Protein AF-A0A2M7TK02-F1 (afdb_monomer_lite)

pLDDT: mean 70.88, std 15.68, range [38.25, 93.56]

Radius of gyration: 52.57 Å; chains: 1; bounding box: 98×69×156 Å

Foldseek 3Di:
DVVVVVVVVVVVCVVDPDDFDQDDDPDDDDRDRDDDPDDDDPDDDDDDDDDDDDDDDDDDPPPPPPPPDCPVPDDQDDDVPDDDDDFDDPDQAWGDWDDDPNQWTWTQGPVGDTDTDDDDDDPDDDDDPDDDPDDDDDPDDDDDPVDDDDPDDDDDDPDDDDDDPDDDDDDPDDPPPPPVDADADPDPQFGCDPVSDTRHVDDDDPDDDDDDDDDDAPPDPVRDDDDDQDDPDPVDDRDDDDPDDDDDDDDDDDDDPPDDDDDDDPDDDDDDDPDDDDDQADDPVQPGKDFDADPVNPHGQWIAINVGDIDHNDDDDDPDDDDDPPPDPVDDDDDDDDDDDDDDDDPDDDDDPDDDPDDD

Sequence (360 aa):
MRLIFFALVAILIMIGGGAYYMSLQDGNGEIAITPTPTANDPTVPDASTSTVEPTPTDVPVSVGATHVSPESLASILSNPTYATLRLENYGFADFLVAQSNGTELFYLQGNGNIYSKGDASFNAISIRGMGVLGEMLVRGGATFNDGLAITQGTLSLDGDLSFSGPHTISGSGSLTINPTGNINFQSPSYYINESGKMVVAEIVAPKLSYSGDITIDANSPERTTTVTVQNSDPLQSANLSIEGDVIVNGGTVTFASSETIDAKTADTLKFTSDGNLAMVLGDAAGNKKVYIYDSTGTNDVFSVDSFGNVFADGNLNIAGSFTAATTIIASLSVTGDSTFGGNITVAGTATVSTLAAGTT

Secondary structure (DSSP, 8-state):
-HHHHHHHHHHHHHHS-S--------SS-----PPPPP--------------PPPP----------------TT-----TT---------SSS--EEEEETTTEEEEE-TTS-EEEES----S----SS---SS----SS----TT----SSS----SS----SSS-----SS------SS----SBTTEEE-TTS-EEES----S----SS-------STT---------SSTTS------SS-----SS-----TT------TT-------SS--------TT---EEEEE-TTSSSEEEEEETT--EEESS----SS----SSS--S-----S-----S----SS----S-------

Organism: NCBI:txid1975072

Structure (mmCIF, N/CA/C/O backbone):
data_AF-A0A2M7TK02-F1
#
_entry.id   AF-A0A2M7TK02-F1
#
loop_
_atom_site.group_PDB
_atom_site.id
_atom_site.type_symbol
_atom_site.label_atom_id
_atom_site.label_alt_id
_atom_site.label_comp_id
_atom_site.label_asym_id
_atom_site.label_entity_id
_atom_site.label_seq_id
_atom_site.pdbx_PDB_ins_code
_atom_site.Cartn_x
_atom_site.Cartn_y
_atom_site.Cartn_z
_atom_site.occupancy
_atom_site.B_iso_or_equiv
_atom_site.auth_seq_id
_atom_site.auth_comp_id
_atom_site.auth_asym_id
_atom_site.auth_atom_id
_atom_site.pdbx_PDB_model_num
ATOM 1 N N . MET A 1 1 ? -3.072 -44.649 -7.685 1.00 50.44 1 MET A N 1
ATOM 2 C CA . MET A 1 1 ? -2.221 -45.218 -8.760 1.00 50.44 1 MET A CA 1
ATOM 3 C C . MET A 1 1 ? -1.839 -44.216 -9.848 1.00 50.44 1 MET A C 1
ATOM 5 O O . MET A 1 1 ? -0.677 -44.212 -10.220 1.00 50.44 1 MET A O 1
ATOM 9 N N . ARG A 1 2 ? -2.729 -43.324 -10.317 1.00 41.91 2 ARG A N 1
ATOM 10 C CA . ARG A 1 2 ? -2.384 -42.318 -11.348 1.00 41.91 2 ARG A CA 1
ATOM 11 C C . ARG A 1 2 ? -1.274 -41.333 -10.939 1.00 41.91 2 ARG A C 1
ATOM 13 O O . ARG A 1 2 ? -0.430 -41.020 -11.762 1.00 41.91 2 ARG A O 1
ATOM 20 N N . LEU A 1 3 ? -1.210 -40.926 -9.667 1.00 45.03 3 LEU A N 1
ATOM 21 C CA . LEU A 1 3 ? -0.207 -39.959 -9.189 1.00 45.03 3 LEU A CA 1
ATOM 22 C C . LEU A 1 3 ? 1.236 -40.515 -9.160 1.00 45.03 3 LEU A C 1
ATOM 24 O O . LEU A 1 3 ? 2.184 -39.781 -9.406 1.00 45.03 3 LEU A O 1
ATOM 28 N N . ILE A 1 4 ? 1.400 -41.822 -8.917 1.00 60.16 4 ILE A N 1
ATOM 29 C CA . ILE A 1 4 ? 2.722 -42.480 -8.870 1.00 60.16 4 ILE A CA 1
ATOM 30 C C . ILE A 1 4 ? 3.301 -42.649 -10.284 1.00 60.16 4 ILE A C 1
ATOM 32 O O . ILE A 1 4 ? 4.511 -42.564 -10.469 1.00 60.16 4 ILE A O 1
ATOM 36 N N . PHE A 1 5 ? 2.444 -42.819 -11.296 1.00 66.31 5 PHE A N 1
ATOM 37 C CA . PHE A 1 5 ? 2.876 -42.954 -12.688 1.00 66.31 5 PHE A CA 1
ATOM 38 C C . PHE A 1 5 ? 3.429 -41.634 -13.252 1.00 66.31 5 PHE A C 1
ATOM 40 O O . PHE A 1 5 ? 4.479 -41.635 -13.888 1.00 66.31 5 PHE A O 1
ATOM 47 N N . PHE A 1 6 ? 2.796 -40.495 -12.943 1.00 64.94 6 PHE A N 1
ATOM 48 C CA . PHE A 1 6 ? 3.300 -39.180 -13.368 1.00 64.94 6 PHE A CA 1
ATOM 49 C C . PHE A 1 6 ? 4.632 -38.809 -12.702 1.00 64.94 6 PHE A C 1
ATOM 51 O O . PHE A 1 6 ? 5.501 -38.239 -13.359 1.00 64.94 6 PHE A O 1
ATOM 58 N N . ALA A 1 7 ? 4.831 -39.191 -11.436 1.00 65.62 7 ALA A N 1
ATOM 59 C CA . ALA A 1 7 ? 6.092 -38.952 -10.737 1.00 65.62 7 ALA A CA 1
ATOM 60 C C . ALA A 1 7 ? 7.262 -39.754 -11.344 1.00 65.62 7 ALA A C 1
ATOM 62 O O . ALA A 1 7 ? 8.359 -39.223 -11.496 1.00 65.62 7 ALA A O 1
ATOM 63 N N . LEU A 1 8 ? 7.027 -41.005 -11.754 1.00 63.91 8 LEU A N 1
ATOM 64 C CA . LEU A 1 8 ? 8.052 -41.852 -12.378 1.00 63.91 8 LEU A CA 1
ATOM 65 C C . LEU A 1 8 ? 8.445 -41.380 -13.787 1.00 63.91 8 LEU A C 1
ATOM 67 O O . LEU A 1 8 ? 9.623 -41.417 -14.135 1.00 63.91 8 LEU A O 1
ATOM 71 N N . VAL A 1 9 ? 7.487 -40.881 -14.574 1.00 64.00 9 VAL A N 1
ATOM 72 C CA . VAL A 1 9 ? 7.755 -40.331 -15.916 1.00 64.00 9 VAL A CA 1
ATOM 73 C C . VAL A 1 9 ? 8.538 -39.015 -15.832 1.00 64.00 9 VAL A C 1
ATOM 75 O O . VAL A 1 9 ? 9.467 -38.809 -16.609 1.00 64.00 9 VAL A O 1
ATOM 78 N N . ALA A 1 10 ? 8.239 -38.160 -14.849 1.00 60.62 10 ALA A N 1
ATOM 79 C CA . ALA A 1 10 ? 8.983 -36.918 -14.634 1.00 60.62 10 ALA A CA 1
ATOM 80 C C . ALA A 1 10 ? 10.448 -37.165 -14.220 1.00 60.62 10 ALA A C 1
ATOM 82 O O . ALA A 1 10 ? 11.345 -36.455 -14.671 1.00 60.62 10 ALA A O 1
ATOM 83 N N . ILE A 1 11 ? 10.706 -38.205 -13.416 1.00 61.72 11 ILE A N 1
ATOM 84 C CA . ILE A 1 11 ? 12.068 -38.583 -13.000 1.00 61.72 11 ILE A CA 1
ATOM 85 C C . ILE A 1 11 ? 12.892 -39.104 -14.188 1.00 61.72 11 ILE A C 1
ATOM 87 O O . ILE A 1 11 ? 14.083 -38.812 -14.274 1.00 61.72 11 ILE A O 1
ATOM 91 N N . LEU A 1 12 ? 12.277 -39.812 -15.142 1.00 57.38 12 LEU A N 1
ATOM 92 C CA . LEU A 1 12 ? 12.992 -40.330 -16.314 1.00 57.38 12 LEU A CA 1
ATOM 93 C C . LEU A 1 12 ? 13.419 -39.216 -17.292 1.00 57.38 12 LEU A C 1
ATOM 95 O O . LEU A 1 12 ? 14.475 -39.319 -17.911 1.00 57.38 12 LEU A O 1
ATOM 99 N N . ILE A 1 13 ? 12.635 -38.135 -17.388 1.00 57.94 13 ILE A N 1
ATOM 100 C CA . ILE A 1 13 ? 12.917 -36.980 -18.262 1.00 57.94 13 ILE A CA 1
ATOM 101 C C . ILE A 1 13 ? 14.068 -36.121 -17.711 1.00 57.94 13 ILE A C 1
ATOM 103 O O . ILE A 1 13 ? 14.813 -35.528 -18.485 1.00 57.94 13 ILE A O 1
ATOM 107 N N . MET A 1 14 ? 14.272 -36.086 -16.390 1.00 55.53 14 MET A N 1
ATOM 108 C CA . MET A 1 14 ? 15.349 -35.284 -15.794 1.00 55.53 14 MET A CA 1
ATOM 109 C C . MET A 1 14 ? 16.743 -35.925 -15.875 1.00 55.53 14 MET A C 1
ATOM 111 O O . MET A 1 14 ? 17.736 -35.213 -15.756 1.00 55.53 14 MET A O 1
ATOM 115 N N . ILE A 1 15 ? 16.853 -37.244 -16.076 1.00 60.75 15 ILE A N 1
ATOM 116 C CA . ILE A 1 15 ? 18.153 -37.947 -16.042 1.00 60.75 15 ILE A CA 1
ATOM 117 C C . ILE A 1 15 ? 18.821 -38.006 -17.432 1.00 60.75 15 ILE A C 1
ATOM 119 O O . ILE A 1 15 ? 20.041 -38.125 -17.524 1.00 60.75 15 ILE A O 1
ATOM 123 N N . GLY A 1 16 ? 18.063 -37.866 -18.523 1.00 52.97 16 GLY A N 1
ATOM 124 C CA . GLY A 1 16 ? 18.596 -37.840 -19.888 1.00 52.97 16 GLY A CA 1
ATOM 125 C C . GLY A 1 16 ? 18.409 -36.471 -20.531 1.00 52.97 16 GLY A C 1
ATOM 126 O O . GLY A 1 16 ? 17.378 -36.243 -21.149 1.00 52.97 16 GLY A O 1
ATOM 127 N N . GLY A 1 17 ? 19.385 -35.570 -20.384 1.00 46.62 17 GLY A N 1
ATOM 128 C CA . GLY A 1 17 ? 19.351 -34.181 -20.868 1.00 46.62 17 GLY A CA 1
ATOM 129 C C . GLY A 1 17 ? 19.256 -34.010 -22.393 1.00 46.62 17 GLY A C 1
ATOM 130 O O . GLY A 1 17 ? 20.192 -33.532 -23.024 1.00 46.62 17 GLY A O 1
ATOM 131 N N . GLY A 1 18 ? 18.114 -34.364 -22.978 1.00 55.84 18 GLY A N 1
ATOM 132 C CA . GLY A 1 18 ? 17.743 -34.102 -24.365 1.00 55.84 18 GLY A CA 1
ATOM 133 C C . GLY A 1 18 ? 16.296 -33.618 -24.443 1.00 55.84 18 GLY A C 1
ATOM 134 O O . GLY A 1 18 ? 15.432 -34.088 -23.705 1.00 55.84 18 GLY A O 1
ATOM 135 N N . ALA A 1 19 ? 16.025 -32.651 -25.320 1.00 51.22 19 ALA A N 1
ATOM 136 C CA . ALA A 1 19 ? 14.676 -32.152 -25.558 1.00 51.22 19 ALA A CA 1
ATOM 137 C C . ALA A 1 19 ? 13.859 -33.207 -26.324 1.00 51.22 19 ALA A C 1
ATOM 139 O O . ALA A 1 19 ? 14.077 -33.420 -27.516 1.00 51.22 19 ALA A O 1
ATOM 140 N N . TYR A 1 20 ? 12.918 -33.861 -25.643 1.00 55.28 20 TYR A N 1
ATOM 141 C CA . TYR A 1 20 ? 11.946 -34.758 -26.269 1.00 55.28 20 TYR A CA 1
ATOM 142 C C . TYR A 1 20 ? 10.575 -34.084 -26.298 1.00 55.28 20 TYR A C 1
ATOM 144 O O . TYR A 1 20 ? 10.076 -33.631 -25.267 1.00 55.28 20 TYR A O 1
ATOM 152 N N . TYR A 1 21 ? 9.943 -34.049 -27.470 1.00 49.88 21 TYR A N 1
ATOM 153 C CA . TYR A 1 21 ? 8.538 -33.674 -27.591 1.00 49.88 21 TYR A CA 1
ATOM 154 C C . TYR A 1 21 ? 7.678 -34.923 -27.423 1.00 49.88 21 TYR A C 1
ATOM 156 O O . TYR A 1 21 ? 7.784 -35.873 -28.195 1.00 49.88 21 TYR A O 1
ATOM 164 N N . MET A 1 22 ? 6.821 -34.923 -26.405 1.00 44.72 22 MET A N 1
ATOM 165 C CA . MET A 1 22 ? 5.835 -35.977 -26.201 1.00 44.72 22 MET A CA 1
ATOM 166 C C . MET A 1 22 ? 4.536 -35.560 -26.893 1.00 44.72 22 MET A C 1
ATOM 168 O O . MET A 1 22 ? 3.833 -34.672 -26.416 1.00 44.72 22 MET A O 1
ATOM 172 N N . SER A 1 23 ? 4.235 -36.174 -28.037 1.00 50.41 23 SER A N 1
ATOM 173 C CA . SER A 1 23 ? 2.935 -36.030 -28.694 1.00 50.41 23 SER A CA 1
ATOM 174 C C . SER A 1 23 ? 2.019 -37.150 -28.210 1.00 50.41 23 SER A C 1
ATOM 176 O O . SER A 1 23 ? 2.298 -38.326 -28.435 1.00 50.41 23 SER A O 1
ATOM 178 N N . LEU A 1 24 ? 0.948 -36.792 -27.503 1.00 43.47 24 LEU A N 1
ATOM 179 C CA . LEU A 1 24 ? -0.101 -37.729 -27.112 1.00 43.47 24 LEU A CA 1
ATOM 180 C C . LEU A 1 24 ? -1.222 -37.635 -28.146 1.00 43.47 24 LEU A C 1
ATOM 182 O O . LEU A 1 24 ? -2.009 -36.691 -28.123 1.00 43.47 24 LEU A O 1
ATOM 186 N N . GLN A 1 25 ? -1.278 -38.606 -29.055 1.00 50.53 25 GLN A N 1
ATOM 187 C CA . GLN A 1 25 ? -2.403 -38.759 -29.969 1.00 50.53 25 GLN A CA 1
ATOM 188 C C . GLN A 1 25 ? -3.426 -39.721 -29.353 1.00 50.53 25 GLN A C 1
ATOM 190 O O . GLN A 1 25 ? -3.125 -40.871 -29.033 1.00 50.53 25 GLN A O 1
ATOM 195 N N . ASP A 1 26 ? -4.632 -39.208 -29.142 1.00 51.59 26 ASP A N 1
ATOM 196 C CA . ASP A 1 26 ? -5.820 -39.958 -28.752 1.00 51.59 26 ASP A CA 1
ATOM 197 C C . ASP A 1 26 ? -6.352 -40.700 -29.988 1.00 51.59 26 ASP A C 1
ATOM 199 O O . ASP A 1 26 ? -6.675 -40.083 -31.004 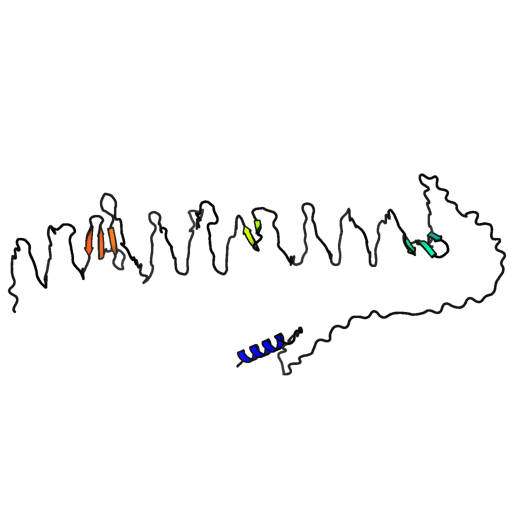1.00 51.59 26 ASP A O 1
ATOM 203 N N . GLY A 1 27 ? -6.391 -42.032 -29.893 1.00 49.38 27 GLY A N 1
ATOM 204 C CA . GLY A 1 27 ? -7.017 -42.905 -30.883 1.00 49.38 27 GLY A CA 1
ATOM 205 C C . GLY A 1 27 ? -6.137 -44.085 -31.287 1.00 49.38 27 GLY A C 1
ATOM 206 O O . GLY A 1 27 ? -5.576 -44.093 -32.373 1.00 49.38 27 GLY A O 1
ATOM 207 N N . ASN A 1 28 ? -6.092 -45.112 -30.432 1.00 52.81 28 ASN A N 1
ATOM 208 C CA . ASN A 1 28 ? -5.541 -46.453 -30.689 1.00 52.81 28 ASN A CA 1
ATOM 209 C C . ASN A 1 28 ? -4.002 -46.595 -30.754 1.00 52.81 28 ASN A C 1
ATOM 211 O O . ASN A 1 28 ? -3.427 -46.867 -31.797 1.00 52.81 28 ASN A O 1
ATOM 215 N N . GLY A 1 29 ? -3.376 -46.564 -29.572 1.00 56.41 29 GLY A N 1
ATOM 216 C CA . GLY A 1 29 ? -2.421 -47.596 -29.142 1.00 56.41 29 GLY A CA 1
ATOM 217 C C . GLY A 1 29 ? -1.102 -47.771 -29.902 1.00 56.41 29 GLY A C 1
ATOM 218 O O . GLY A 1 29 ? -0.901 -48.825 -30.484 1.00 56.41 29 GLY A O 1
ATOM 219 N N . GLU A 1 30 ? -0.168 -46.829 -29.753 1.00 46.66 30 GLU A N 1
ATOM 220 C CA . GLU A 1 30 ? 1.271 -47.093 -29.543 1.00 46.66 30 GLU A CA 1
ATOM 221 C C . GLU A 1 30 ? 1.979 -45.780 -29.156 1.00 46.66 30 GLU A C 1
ATOM 223 O O . GLU A 1 30 ? 1.793 -44.753 -29.805 1.00 46.66 30 GLU A O 1
ATOM 228 N N . ILE A 1 31 ? 2.776 -45.784 -28.078 1.00 49.88 31 ILE A N 1
ATOM 229 C CA . ILE A 1 31 ? 3.613 -44.631 -27.704 1.00 49.88 31 ILE A CA 1
ATOM 230 C C . ILE A 1 31 ? 4.950 -44.796 -28.428 1.00 49.88 31 ILE A C 1
ATOM 232 O O . ILE A 1 31 ? 5.841 -45.493 -27.943 1.00 49.88 31 ILE A O 1
ATOM 236 N N . ALA A 1 32 ? 5.092 -44.174 -29.597 1.00 54.69 32 ALA A N 1
ATOM 237 C CA . ALA A 1 32 ? 6.360 -44.132 -30.314 1.00 54.69 32 ALA A CA 1
ATOM 238 C C . ALA A 1 32 ? 7.217 -42.964 -29.796 1.00 54.69 32 ALA A C 1
ATOM 240 O O . ALA A 1 32 ? 6.898 -41.796 -30.008 1.00 54.69 32 ALA A O 1
ATOM 241 N N . ILE A 1 33 ? 8.320 -43.282 -29.114 1.00 50.53 33 ILE A N 1
ATOM 242 C CA . ILE A 1 33 ? 9.373 -42.313 -28.785 1.00 50.53 33 ILE A CA 1
ATOM 243 C C . ILE A 1 33 ? 10.372 -42.342 -29.942 1.00 50.53 33 ILE A C 1
ATOM 245 O O . ILE A 1 33 ? 11.260 -43.191 -29.984 1.00 50.53 33 ILE A O 1
ATOM 249 N N . THR A 1 34 ? 10.214 -41.445 -30.911 1.00 52.12 34 THR A N 1
ATOM 250 C CA . THR A 1 34 ? 11.197 -41.272 -31.990 1.00 52.12 34 THR A CA 1
ATOM 251 C C . THR A 1 34 ? 12.279 -40.281 -31.559 1.00 52.12 34 THR A C 1
ATOM 253 O O . THR A 1 34 ? 11.949 -39.123 -31.295 1.00 52.12 34 THR A O 1
ATOM 256 N N . PRO A 1 35 ? 13.562 -40.684 -31.487 1.00 49.31 35 PRO A N 1
ATOM 257 C CA . PRO A 1 35 ? 14.655 -39.741 -31.294 1.00 49.31 35 PRO A CA 1
ATOM 258 C C . PRO A 1 35 ? 14.753 -38.817 -32.511 1.00 49.31 35 PRO A C 1
ATOM 260 O O . PRO A 1 35 ? 14.764 -39.271 -33.655 1.00 49.31 35 PRO A O 1
ATOM 263 N N . THR A 1 36 ? 14.811 -37.511 -32.262 1.00 49.34 36 THR A N 1
ATOM 264 C CA . THR A 1 36 ? 14.984 -36.501 -33.306 1.00 49.34 36 THR A CA 1
ATOM 265 C C . THR A 1 36 ? 16.364 -36.684 -33.948 1.00 49.34 36 THR A C 1
ATOM 267 O O . THR A 1 36 ? 17.361 -36.638 -33.221 1.00 49.34 36 THR A O 1
ATOM 270 N N . PRO A 1 37 ? 16.474 -36.885 -35.275 1.00 46.38 37 PRO A N 1
ATOM 271 C CA . PRO A 1 37 ? 17.772 -36.871 -35.930 1.00 46.38 37 PRO A CA 1
ATOM 272 C C . PRO A 1 37 ? 18.385 -35.481 -35.758 1.00 46.38 37 PRO A C 1
ATOM 274 O O . PRO A 1 37 ? 17.765 -34.463 -36.070 1.00 46.38 37 PRO A O 1
ATOM 277 N N . THR A 1 38 ? 19.595 -35.455 -35.211 1.00 44.69 38 THR A N 1
ATOM 278 C CA . THR A 1 38 ? 20.437 -34.267 -35.099 1.00 44.69 38 THR A CA 1
ATOM 279 C C . THR A 1 38 ? 20.553 -33.649 -36.489 1.00 44.69 38 THR A C 1
ATOM 281 O O . THR A 1 38 ? 20.945 -34.335 -37.433 1.00 44.69 38 THR A O 1
ATOM 284 N N . ALA A 1 39 ? 20.136 -32.390 -36.636 1.00 41.00 39 ALA A N 1
ATOM 285 C CA . ALA A 1 39 ? 20.216 -31.686 -37.906 1.00 41.00 39 ALA A CA 1
ATOM 286 C C . ALA A 1 39 ? 21.684 -31.644 -38.346 1.00 41.00 39 ALA A C 1
ATOM 288 O O . ALA A 1 39 ? 22.515 -30.998 -37.708 1.00 41.00 39 ALA A O 1
ATOM 289 N N . ASN A 1 40 ? 21.984 -32.402 -39.400 1.00 40.72 40 ASN A N 1
ATOM 290 C CA . ASN A 1 40 ? 23.274 -32.392 -40.059 1.00 40.72 40 ASN A CA 1
ATOM 291 C C . ASN A 1 40 ? 23.516 -31.004 -40.655 1.00 40.72 40 ASN A C 1
ATOM 293 O O . ASN A 1 40 ? 22.713 -30.492 -41.436 1.00 40.72 40 ASN A O 1
ATOM 297 N N . ASP A 1 41 ? 24.651 -30.453 -40.256 1.00 44.31 41 ASP A N 1
ATOM 298 C CA . ASP A 1 41 ? 25.383 -29.357 -40.870 1.00 44.31 41 ASP A CA 1
ATOM 299 C C . ASP A 1 41 ? 25.393 -29.481 -42.411 1.00 44.31 41 ASP A C 1
ATOM 301 O O . ASP A 1 41 ? 25.841 -30.513 -42.935 1.00 44.31 41 ASP A O 1
ATOM 305 N N . PRO A 1 42 ? 24.880 -28.494 -43.172 1.00 45.03 42 PRO A N 1
ATOM 306 C CA . PRO A 1 42 ? 25.005 -28.510 -44.615 1.00 45.03 42 PRO A CA 1
ATOM 307 C C . PRO A 1 42 ? 26.442 -28.134 -44.983 1.00 45.03 42 PRO A C 1
ATOM 309 O O . PRO A 1 42 ? 26.791 -26.972 -45.183 1.00 45.03 42 PRO A O 1
ATOM 312 N N . THR A 1 43 ? 27.265 -29.170 -45.118 1.00 41.75 43 THR A N 1
ATOM 313 C CA . THR A 1 43 ? 28.506 -29.127 -45.888 1.00 41.75 43 THR A CA 1
ATOM 314 C C . THR A 1 43 ? 28.212 -28.560 -47.277 1.00 41.75 43 THR A C 1
ATOM 316 O O . THR A 1 43 ? 27.473 -29.139 -48.074 1.00 41.75 43 THR A O 1
ATOM 319 N N . VAL A 1 44 ? 28.778 -27.386 -47.549 1.00 41.72 44 VAL A N 1
ATOM 320 C CA . VAL A 1 44 ? 28.774 -26.754 -48.868 1.00 41.72 44 VAL A CA 1
ATOM 321 C C . VAL A 1 44 ? 29.544 -27.667 -49.832 1.00 41.72 44 VAL A C 1
ATOM 323 O O . VAL A 1 44 ? 30.699 -27.992 -49.548 1.00 41.72 44 VAL A O 1
ATOM 326 N N . PRO A 1 45 ? 28.948 -28.108 -50.954 1.00 44.31 45 PRO A N 1
ATOM 327 C CA . PRO A 1 45 ? 29.652 -28.928 -51.922 1.00 44.31 45 PRO A CA 1
ATOM 328 C C . PRO A 1 45 ? 30.648 -28.076 -52.712 1.00 44.31 45 PRO A C 1
ATOM 330 O O . PRO A 1 45 ? 30.293 -27.089 -53.357 1.00 44.31 45 PRO A O 1
ATOM 333 N N . ASP A 1 46 ? 31.901 -28.510 -52.650 1.00 50.28 46 ASP A N 1
ATOM 334 C CA . ASP A 1 46 ? 33.024 -28.065 -53.462 1.00 50.28 46 ASP A CA 1
ATOM 335 C C . ASP A 1 46 ? 32.736 -28.358 -54.946 1.00 50.28 46 ASP A C 1
ATOM 337 O O . ASP A 1 46 ? 32.725 -29.511 -55.386 1.00 50.28 46 ASP A O 1
ATOM 341 N N . ALA A 1 47 ? 32.439 -27.314 -55.722 1.00 41.50 47 ALA A N 1
ATOM 342 C CA . ALA A 1 47 ? 32.218 -27.405 -57.160 1.00 41.50 47 ALA A CA 1
ATOM 343 C C . ALA A 1 47 ? 33.500 -27.021 -57.910 1.00 41.50 47 ALA A C 1
ATOM 345 O O . ALA A 1 47 ? 33.593 -25.968 -58.541 1.00 41.50 47 ALA A O 1
ATOM 346 N N . SER A 1 48 ? 34.488 -27.916 -57.876 1.00 45.56 48 SER A N 1
ATOM 347 C CA . SER A 1 48 ? 35.569 -27.926 -58.859 1.00 45.56 48 SER A CA 1
ATOM 348 C C . SER A 1 48 ? 35.045 -28.514 -60.175 1.00 45.56 48 SER A C 1
ATOM 350 O O . SER A 1 48 ? 34.928 -29.723 -60.355 1.00 45.56 48 SER A O 1
ATOM 352 N N . THR A 1 49 ? 34.706 -27.646 -61.131 1.00 39.41 49 THR A N 1
ATOM 353 C CA . THR A 1 49 ? 34.572 -28.047 -62.539 1.00 39.41 49 THR A CA 1
ATOM 354 C C . THR A 1 49 ? 35.636 -27.324 -63.350 1.00 39.41 49 THR A C 1
ATOM 356 O O . THR A 1 49 ? 35.538 -26.143 -63.668 1.00 39.41 49 THR A O 1
ATOM 359 N N . SER A 1 50 ? 36.713 -28.055 -63.631 1.00 42.50 50 SER A N 1
ATOM 360 C CA . SER A 1 50 ? 37.772 -27.666 -64.549 1.00 42.50 50 SER A CA 1
ATOM 361 C C . SER A 1 50 ? 37.261 -27.766 -65.986 1.00 42.50 50 SER A C 1
ATOM 363 O O . SER A 1 50 ? 37.263 -28.828 -66.608 1.00 42.50 50 SER A O 1
ATOM 365 N N . THR A 1 51 ? 36.816 -26.647 -66.550 1.00 40.25 51 THR A N 1
ATOM 366 C CA . THR A 1 51 ? 36.691 -26.534 -68.003 1.00 40.25 51 THR A CA 1
ATOM 367 C C . THR A 1 51 ? 38.086 -26.407 -68.601 1.00 40.25 51 THR A C 1
ATOM 369 O O . THR A 1 51 ? 38.772 -25.406 -68.409 1.00 40.25 51 THR A O 1
ATOM 372 N N . VAL A 1 52 ? 38.497 -27.467 -69.294 1.00 44.62 52 VAL A N 1
ATOM 373 C CA . VAL A 1 52 ? 39.688 -27.548 -70.141 1.00 44.62 52 VAL A CA 1
ATOM 374 C C . VAL A 1 52 ? 39.616 -26.451 -71.204 1.00 44.62 52 VAL A C 1
ATOM 376 O O . VAL A 1 52 ? 38.776 -26.503 -72.101 1.00 44.62 52 VAL A O 1
ATOM 379 N N . GLU A 1 53 ? 40.491 -25.457 -71.092 1.00 38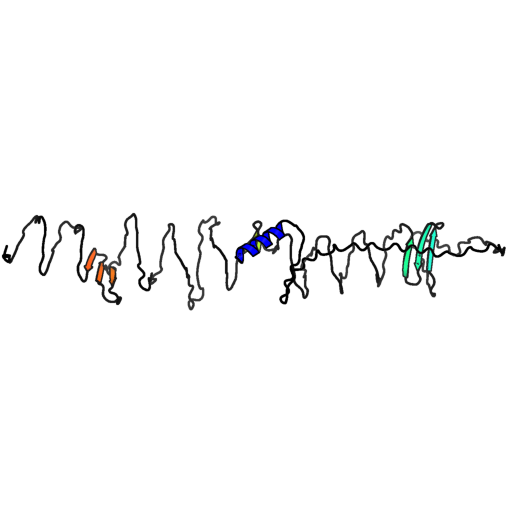.25 53 GLU A N 1
ATOM 380 C CA . GLU A 1 53 ? 40.694 -24.439 -72.119 1.00 38.25 53 GLU A CA 1
ATOM 381 C C . GLU A 1 53 ? 41.567 -25.029 -73.250 1.00 38.25 53 GLU A C 1
ATOM 383 O O . GLU A 1 53 ? 42.563 -25.706 -72.967 1.00 38.25 53 GLU A O 1
ATOM 388 N N . PRO A 1 54 ? 41.184 -24.865 -74.530 1.00 46.47 54 PRO A N 1
ATOM 389 C CA . PRO A 1 54 ? 41.852 -25.516 -75.652 1.00 46.47 54 PRO A CA 1
ATOM 390 C C . PRO A 1 54 ? 43.275 -24.991 -75.873 1.00 46.47 54 PRO A C 1
ATOM 392 O O . PRO A 1 54 ? 43.527 -23.790 -75.898 1.00 46.47 54 PRO A O 1
ATOM 395 N N . THR A 1 55 ? 44.191 -25.931 -76.108 1.00 50.44 55 THR A N 1
ATOM 396 C CA . THR A 1 55 ? 45.575 -25.707 -76.535 1.00 50.44 55 THR A CA 1
ATOM 397 C C . THR A 1 55 ? 45.629 -24.801 -77.778 1.00 50.44 55 THR A C 1
ATOM 399 O O . THR A 1 55 ? 45.136 -25.207 -78.837 1.00 50.44 55 THR A O 1
ATOM 402 N N . PRO A 1 56 ? 46.238 -23.602 -77.705 1.00 48.50 56 PRO A N 1
ATOM 403 C CA . PRO A 1 56 ? 46.462 -22.766 -78.877 1.00 48.50 56 PRO A CA 1
ATOM 404 C C . PRO A 1 56 ? 47.456 -23.455 -79.811 1.00 48.50 56 PRO A C 1
ATOM 406 O O . PRO A 1 56 ? 48.532 -23.881 -79.399 1.00 48.50 56 PRO A O 1
ATOM 409 N N . THR A 1 57 ? 47.076 -23.606 -81.077 1.00 48.03 57 THR A N 1
ATOM 410 C CA . THR A 1 57 ? 47.950 -24.158 -82.114 1.00 48.03 57 THR A CA 1
ATOM 411 C C . THR A 1 57 ? 48.954 -23.084 -82.526 1.00 48.03 57 THR A C 1
ATOM 413 O O . THR A 1 57 ? 48.573 -22.073 -83.115 1.00 48.03 57 THR A O 1
ATOM 416 N N . ASP A 1 58 ? 50.226 -23.308 -82.205 1.00 46.41 58 ASP A N 1
ATOM 417 C CA . ASP A 1 58 ? 51.354 -22.484 -82.631 1.00 46.41 58 ASP A CA 1
ATOM 418 C C . ASP A 1 58 ? 51.486 -22.479 -84.161 1.00 46.41 58 ASP A C 1
ATOM 420 O O . ASP A 1 58 ? 52.036 -23.399 -84.770 1.00 46.41 58 ASP A O 1
ATOM 424 N N . VAL A 1 59 ? 51.025 -21.402 -84.795 1.00 45.75 59 VAL A N 1
ATOM 425 C CA . VAL A 1 59 ? 51.536 -20.963 -86.098 1.00 45.75 59 VAL A CA 1
ATOM 426 C C . VAL A 1 59 ? 51.925 -19.492 -85.955 1.00 45.75 59 VAL A C 1
ATOM 428 O O . VAL A 1 59 ? 51.041 -18.636 -85.883 1.00 45.75 59 VAL A O 1
ATOM 431 N N . PRO A 1 60 ? 53.226 -19.154 -85.903 1.00 44.12 60 PRO A N 1
ATOM 432 C CA . PRO A 1 60 ? 53.652 -17.769 -85.824 1.00 44.12 60 PRO A CA 1
ATOM 433 C C . PRO A 1 60 ? 53.476 -17.126 -87.201 1.00 44.12 60 PRO A C 1
ATOM 435 O O . PRO A 1 60 ? 54.351 -17.195 -88.065 1.00 44.12 60 PRO A O 1
ATOM 438 N N . VAL A 1 61 ? 52.332 -16.479 -87.420 1.00 46.28 61 VAL A N 1
ATOM 439 C CA . VAL A 1 61 ? 52.201 -15.512 -88.508 1.00 46.28 61 VAL A CA 1
ATOM 440 C C . VAL A 1 61 ? 52.930 -14.252 -88.053 1.00 46.28 61 VAL A C 1
ATOM 442 O O . VAL A 1 61 ? 52.392 -13.417 -87.331 1.00 46.28 61 VAL A O 1
ATOM 445 N N . SER A 1 62 ? 54.195 -14.151 -88.459 1.00 46.91 62 SER A N 1
ATOM 446 C CA . SER A 1 62 ? 54.983 -12.922 -88.411 1.00 46.91 62 SER A CA 1
ATOM 447 C C . SER A 1 62 ? 54.346 -11.896 -89.347 1.00 46.91 62 SER A C 1
ATOM 449 O O . SER A 1 62 ? 54.716 -11.759 -90.513 1.00 46.91 62 SER A O 1
ATOM 451 N N . VAL A 1 63 ? 53.331 -11.197 -88.844 1.00 45.06 63 VAL A N 1
ATOM 452 C CA . VAL A 1 63 ? 52.958 -9.895 -89.378 1.00 45.06 63 VAL A CA 1
ATOM 453 C C . VAL A 1 63 ? 53.843 -8.917 -88.632 1.00 45.06 63 VAL A C 1
ATOM 455 O O . VAL A 1 63 ? 53.697 -8.743 -87.423 1.00 45.06 63 VAL A O 1
ATOM 458 N N . GLY A 1 64 ? 54.806 -8.331 -89.340 1.00 39.56 64 GLY A N 1
ATOM 459 C CA . GLY A 1 64 ? 55.579 -7.199 -88.854 1.00 39.56 64 GLY A CA 1
ATOM 460 C C . GLY A 1 64 ? 54.643 -6.033 -88.563 1.00 39.56 64 GLY A C 1
ATOM 461 O O . GLY A 1 64 ? 54.489 -5.132 -89.379 1.00 39.56 64 GLY A O 1
ATOM 462 N N . ALA A 1 65 ? 54.003 -6.059 -87.398 1.00 41.97 65 ALA A N 1
ATOM 463 C CA . ALA A 1 65 ? 53.537 -4.865 -86.742 1.00 41.97 65 ALA A CA 1
ATOM 464 C C . ALA A 1 65 ? 54.805 -4.214 -86.213 1.00 41.97 65 ALA A C 1
ATOM 466 O O . ALA A 1 65 ? 55.386 -4.645 -85.217 1.00 41.97 65 ALA A O 1
ATOM 467 N N . THR A 1 66 ? 55.293 -3.229 -86.959 1.00 40.50 66 THR A N 1
ATOM 468 C CA . THR A 1 66 ? 56.242 -2.246 -86.469 1.00 40.50 66 THR A CA 1
ATOM 469 C C . THR A 1 66 ? 55.752 -1.844 -85.087 1.00 40.50 66 THR A C 1
ATOM 471 O O . THR A 1 66 ? 54.711 -1.199 -84.960 1.00 40.50 66 THR A O 1
ATOM 474 N N . HIS A 1 67 ? 56.463 -2.292 -84.054 1.00 47.22 67 HIS A N 1
ATOM 475 C CA . HIS A 1 67 ? 56.345 -1.763 -82.711 1.00 47.22 67 HIS A CA 1
ATOM 476 C C . HIS A 1 67 ? 56.883 -0.338 -82.807 1.00 47.22 67 HIS A C 1
ATOM 478 O O . HIS A 1 67 ? 58.042 -0.052 -82.501 1.00 47.22 67 HIS A O 1
ATOM 484 N N . VAL A 1 68 ? 56.045 0.549 -83.352 1.00 41.66 68 VAL A N 1
ATOM 485 C CA . VAL A 1 68 ? 56.103 1.963 -83.040 1.00 41.66 68 VAL A CA 1
ATOM 486 C C . VAL A 1 68 ? 56.174 1.993 -81.529 1.00 41.66 68 VAL A C 1
ATOM 488 O O . VAL A 1 68 ? 55.354 1.374 -80.849 1.00 41.66 68 VAL A O 1
ATOM 491 N N . SER A 1 69 ? 57.266 2.591 -81.057 1.00 42.38 69 SER A N 1
ATOM 492 C CA . SER A 1 69 ? 57.479 3.038 -79.692 1.00 42.38 69 SER A CA 1
ATOM 493 C C . SER A 1 69 ? 56.145 3.211 -78.968 1.00 42.38 69 SER A C 1
ATOM 495 O O . SER A 1 69 ? 55.219 3.761 -79.574 1.00 42.38 69 SER A O 1
ATOM 497 N N . PRO A 1 70 ? 56.034 2.865 -77.676 1.00 47.16 70 PRO A N 1
ATOM 498 C CA . PRO A 1 70 ? 55.008 3.467 -76.855 1.00 47.16 70 PRO A CA 1
ATOM 499 C C . PRO A 1 70 ? 55.385 4.952 -76.732 1.00 47.16 70 PRO A C 1
ATOM 501 O O . PRO A 1 70 ? 55.804 5.428 -75.684 1.00 47.16 70 PRO A O 1
ATOM 504 N N . GLU A 1 71 ? 55.286 5.714 -77.828 1.00 39.38 71 GLU A N 1
ATOM 505 C CA . GLU A 1 71 ? 54.814 7.076 -77.731 1.00 39.38 71 GLU A CA 1
ATOM 506 C C . GLU A 1 71 ? 53.577 6.932 -76.877 1.00 39.38 71 GLU A C 1
ATOM 508 O O . GLU A 1 71 ? 52.648 6.219 -77.250 1.00 39.38 71 GLU A O 1
ATOM 513 N N . SER A 1 72 ? 53.684 7.423 -75.648 1.00 45.00 72 SER A N 1
ATOM 514 C CA . SER A 1 72 ? 52.646 7.295 -74.647 1.00 45.00 72 SER A CA 1
ATOM 515 C C . SER A 1 72 ? 51.341 7.719 -75.316 1.00 45.00 72 SER A C 1
ATOM 517 O O . SER A 1 72 ? 51.144 8.905 -75.576 1.00 45.00 72 SER A O 1
ATOM 519 N N . LEU A 1 73 ? 50.507 6.738 -75.693 1.00 46.28 73 LEU A N 1
ATOM 520 C CA . LEU A 1 73 ? 49.373 6.975 -76.597 1.00 46.28 73 LEU A CA 1
ATOM 521 C C . LEU A 1 73 ? 48.337 7.904 -75.945 1.00 46.28 73 LEU A C 1
ATOM 523 O O . LEU A 1 73 ? 47.518 8.509 -76.628 1.00 46.28 73 LEU A O 1
ATOM 527 N N . ALA A 1 74 ? 48.456 8.094 -74.631 1.00 44.88 74 ALA A N 1
ATOM 528 C CA . ALA A 1 74 ? 48.152 9.340 -73.955 1.00 44.88 74 ALA A CA 1
ATOM 529 C C . ALA A 1 74 ? 49.043 9.452 -72.706 1.00 44.88 74 ALA A C 1
ATOM 531 O O . ALA A 1 74 ? 48.975 8.605 -71.816 1.00 44.88 74 ALA A O 1
ATOM 532 N N . SER A 1 75 ? 49.868 10.498 -72.619 1.00 46.00 75 SER A N 1
ATOM 533 C CA . SER A 1 75 ? 50.536 10.876 -71.370 1.00 46.00 75 SER A CA 1
ATOM 534 C C . SER A 1 75 ? 49.757 12.011 -70.726 1.00 46.00 75 SER A C 1
ATOM 536 O O . SER A 1 75 ? 49.640 13.096 -71.295 1.00 46.00 75 SER A O 1
ATOM 538 N N . ILE A 1 76 ? 49.214 11.772 -69.537 1.00 54.22 76 ILE A N 1
ATOM 539 C CA . ILE A 1 76 ? 48.555 12.817 -68.755 1.00 54.22 76 ILE A CA 1
ATOM 540 C C . ILE A 1 76 ? 49.590 13.339 -67.768 1.00 54.22 76 ILE A C 1
ATOM 542 O O . ILE A 1 76 ? 49.729 12.826 -66.660 1.00 54.22 76 ILE A O 1
ATOM 546 N N . LEU A 1 77 ? 50.356 14.350 -68.181 1.00 53.47 77 LEU A N 1
ATOM 547 C CA . LEU A 1 77 ? 51.202 15.086 -67.247 1.00 53.47 77 LEU A CA 1
ATOM 548 C C . LEU A 1 77 ? 50.335 16.071 -66.471 1.00 53.47 77 LEU A C 1
ATOM 550 O O . LEU A 1 77 ? 49.894 17.093 -66.999 1.00 53.47 77 LEU A O 1
ATOM 554 N N . SER A 1 78 ? 50.109 15.769 -65.196 1.00 48.03 78 SER A N 1
ATOM 555 C CA . SER A 1 78 ? 49.462 16.698 -64.283 1.00 48.03 78 SER A CA 1
ATOM 556 C C . SER A 1 78 ? 50.465 17.679 -63.696 1.00 48.03 78 SER A C 1
ATOM 558 O O . SER A 1 78 ? 51.400 17.279 -63.004 1.00 48.03 78 SER A O 1
ATOM 560 N N . ASN A 1 79 ? 50.226 18.973 -63.904 1.00 49.72 79 ASN A N 1
ATOM 561 C CA . ASN A 1 79 ? 50.742 20.020 -63.024 1.00 49.72 79 ASN A CA 1
ATOM 562 C C . ASN A 1 79 ? 50.304 19.685 -61.576 1.00 49.72 79 ASN A C 1
ATOM 564 O O . ASN A 1 79 ? 49.138 19.317 -61.408 1.00 49.72 79 ASN A O 1
ATOM 568 N N . PRO A 1 80 ? 51.190 19.766 -60.559 1.00 49.50 80 PRO A N 1
ATOM 569 C CA . PRO A 1 80 ? 50.985 19.231 -59.202 1.00 49.50 80 PRO A CA 1
ATOM 570 C C . PRO A 1 80 ? 49.734 19.702 -58.448 1.00 49.50 80 PRO A C 1
ATOM 572 O O . PRO A 1 80 ? 49.485 19.216 -57.349 1.00 49.50 80 PRO A O 1
ATOM 575 N N . THR A 1 81 ? 48.947 20.623 -59.000 1.00 56.28 81 THR A N 1
ATOM 576 C CA . THR A 1 81 ? 47.745 21.121 -58.339 1.00 56.28 81 THR A CA 1
ATOM 577 C C . THR A 1 81 ? 46.499 20.286 -58.664 1.00 56.28 81 THR A C 1
ATOM 579 O O . THR A 1 81 ? 45.867 19.873 -57.709 1.00 56.28 81 THR A O 1
ATOM 582 N N . TYR A 1 82 ? 46.165 19.962 -59.928 1.00 48.81 82 TYR A N 1
ATOM 583 C CA . TYR A 1 82 ? 45.128 18.971 -60.325 1.00 48.81 82 TYR A CA 1
ATOM 584 C C . TYR A 1 82 ? 45.254 18.654 -61.837 1.00 48.81 82 TYR A C 1
ATOM 586 O O . TYR A 1 82 ? 45.139 19.575 -62.643 1.00 48.81 82 TYR A O 1
ATOM 594 N N . ALA A 1 83 ? 45.408 17.389 -62.266 1.00 53.91 83 ALA A N 1
ATOM 595 C CA . ALA A 1 83 ? 44.955 16.991 -63.612 1.00 53.91 83 ALA A CA 1
ATOM 596 C C . ALA A 1 83 ? 43.614 16.297 -63.505 1.00 53.91 83 ALA A C 1
ATOM 598 O O . ALA A 1 83 ? 43.463 15.296 -62.809 1.00 53.91 83 ALA A O 1
ATOM 599 N N . THR A 1 84 ? 42.647 16.814 -64.246 1.00 51.66 84 THR A N 1
ATOM 600 C CA . THR A 1 84 ? 41.369 16.147 -64.431 1.00 51.66 84 THR A CA 1
ATOM 601 C C . THR A 1 84 ? 41.511 15.205 -65.616 1.00 51.66 84 THR A C 1
ATOM 603 O O . THR A 1 84 ? 41.556 15.641 -66.764 1.00 51.66 84 THR A O 1
ATOM 606 N N . LEU A 1 85 ? 41.592 13.905 -65.351 1.00 62.59 85 LEU A N 1
ATOM 607 C CA . LEU A 1 85 ? 41.389 12.912 -66.393 1.00 62.59 85 LEU A CA 1
ATOM 608 C C . LEU A 1 85 ? 39.881 12.723 -66.576 1.00 62.59 85 LEU A C 1
ATOM 610 O O . LEU A 1 85 ? 39.227 12.054 -65.779 1.00 62.59 85 LEU A O 1
ATOM 614 N N . ARG A 1 86 ? 39.323 13.350 -67.616 1.00 53.06 86 ARG A N 1
ATOM 615 C CA . ARG A 1 86 ? 37.959 13.078 -68.076 1.00 53.06 86 ARG A CA 1
ATOM 616 C C . ARG A 1 86 ? 38.043 12.024 -69.162 1.00 53.06 86 ARG A C 1
ATOM 618 O O . ARG A 1 86 ? 38.471 12.304 -70.276 1.00 53.06 86 ARG A O 1
ATOM 625 N N . LEU A 1 87 ? 37.632 10.820 -68.819 1.00 61.53 87 LEU A N 1
ATOM 626 C CA . LEU A 1 87 ? 37.408 9.771 -69.788 1.00 61.53 87 LEU A CA 1
ATOM 627 C C . LEU A 1 87 ? 35.879 9.73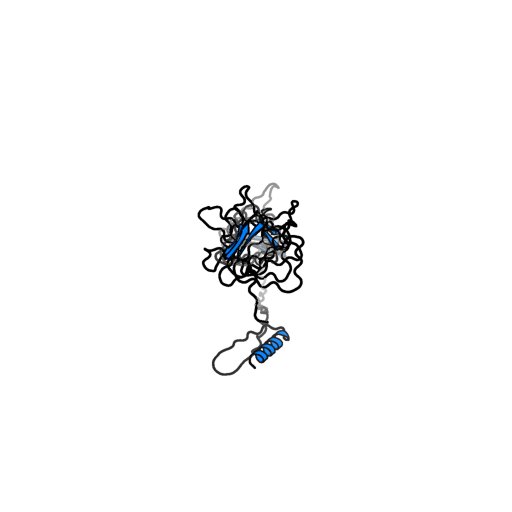6 -70.015 1.00 61.53 87 LEU A C 1
ATOM 629 O O . LEU A 1 87 ? 35.116 9.634 -69.056 1.00 61.53 87 LEU A O 1
ATOM 633 N N . GLU A 1 88 ? 35.426 9.817 -71.272 1.00 54.34 88 GLU A N 1
ATOM 634 C CA . GLU A 1 88 ? 34.034 9.535 -71.671 1.00 54.34 88 GLU A CA 1
ATOM 635 C C . GLU A 1 88 ? 33.896 8.190 -72.406 1.00 54.34 88 GLU A C 1
ATOM 637 O O . GLU A 1 88 ? 34.607 7.956 -73.385 1.00 54.34 88 GLU A O 1
ATOM 642 N N . ASN A 1 89 ? 32.987 7.313 -71.959 1.00 53.19 89 ASN A N 1
ATOM 643 C CA . ASN A 1 89 ? 32.669 6.067 -72.661 1.00 53.19 89 ASN A CA 1
ATOM 644 C C . ASN A 1 89 ? 31.327 6.193 -73.374 1.00 53.19 89 ASN A C 1
ATOM 646 O O . ASN A 1 89 ? 30.311 6.444 -72.728 1.00 53.19 89 ASN A O 1
ATOM 650 N N . TYR A 1 90 ? 31.319 5.960 -74.682 1.00 57.22 90 TYR A N 1
ATOM 651 C CA . TYR A 1 90 ? 30.097 5.913 -75.488 1.00 57.22 90 TYR A CA 1
ATOM 652 C C . TYR A 1 90 ? 29.749 4.482 -75.950 1.00 57.22 90 TYR A C 1
ATOM 654 O O . TYR A 1 90 ? 28.843 4.310 -76.762 1.00 57.22 90 TYR A O 1
ATOM 662 N N . GLY A 1 91 ? 30.451 3.452 -75.451 1.00 59.53 91 GLY A N 1
ATOM 663 C CA . GLY A 1 91 ? 30.248 2.041 -75.807 1.00 59.53 91 GLY A CA 1
ATOM 664 C C . GLY A 1 91 ? 30.157 1.091 -74.602 1.00 59.53 91 GLY A C 1
ATOM 665 O O . GLY A 1 91 ? 30.274 1.502 -73.454 1.00 59.53 91 GLY A O 1
ATOM 666 N N . PHE A 1 92 ? 29.944 -0.204 -74.867 1.00 55.72 92 PHE A N 1
ATOM 667 C CA . PHE A 1 92 ? 29.709 -1.248 -73.848 1.00 55.72 92 PHE A CA 1
ATOM 668 C C . PHE A 1 92 ? 30.985 -1.909 -73.280 1.00 55.72 92 PHE A C 1
ATOM 670 O O . PHE A 1 92 ? 30.887 -2.928 -72.600 1.00 55.72 92 PHE A O 1
ATOM 677 N N . ALA A 1 93 ? 32.178 -1.386 -73.578 1.00 58.62 93 ALA A N 1
ATOM 678 C CA . ALA A 1 93 ? 33.451 -1.982 -73.156 1.00 58.62 93 ALA A CA 1
ATOM 679 C C . ALA A 1 93 ? 33.966 -1.408 -71.820 1.00 58.62 93 ALA A C 1
ATOM 681 O O . ALA A 1 93 ? 33.580 -0.303 -71.429 1.00 58.62 93 ALA A O 1
ATOM 682 N N . ASP A 1 94 ? 34.854 -2.147 -71.143 1.00 54.06 94 ASP A N 1
ATOM 683 C CA . ASP A 1 94 ? 35.585 -1.676 -69.958 1.00 54.06 94 ASP A CA 1
ATOM 684 C C . ASP A 1 94 ? 36.370 -0.405 -70.274 1.00 54.06 94 ASP A C 1
ATOM 686 O O . ASP A 1 94 ? 36.938 -0.253 -71.356 1.00 54.06 94 ASP A O 1
ATOM 690 N N . PHE A 1 95 ? 36.360 0.536 -69.335 1.00 66.56 95 PHE A N 1
ATOM 691 C CA . PHE A 1 95 ? 36.611 1.924 -69.679 1.00 66.56 95 PHE A CA 1
ATOM 692 C C . PHE A 1 95 ? 37.973 2.465 -69.252 1.00 66.56 95 PHE A C 1
ATOM 694 O O . PHE A 1 95 ? 38.545 3.347 -69.891 1.00 66.56 95 PHE A O 1
ATOM 701 N N . LEU A 1 96 ? 38.512 1.914 -68.177 1.00 69.19 96 LEU A N 1
ATOM 702 C CA . LEU A 1 96 ? 39.867 2.184 -67.738 1.00 69.19 96 LEU A CA 1
ATOM 703 C C . LEU A 1 96 ? 40.397 0.893 -67.154 1.00 69.19 96 LEU A C 1
ATOM 705 O O . LEU A 1 96 ? 39.840 0.431 -66.169 1.00 69.19 96 LEU A O 1
ATOM 709 N N . VAL A 1 97 ? 41.452 0.339 -67.744 1.00 65.19 97 VAL A N 1
ATOM 710 C CA . VAL A 1 97 ? 42.217 -0.765 -67.165 1.00 65.19 97 VAL A CA 1
ATOM 711 C C . VAL A 1 97 ? 43.600 -0.222 -66.848 1.00 65.19 97 VAL A C 1
ATOM 713 O O . VAL A 1 97 ? 44.388 0.064 -67.745 1.00 65.19 97 VAL A O 1
ATOM 716 N N . ALA A 1 98 ? 43.877 -0.034 -65.564 1.00 68.00 98 ALA A N 1
ATOM 717 C CA . ALA A 1 98 ? 45.207 0.261 -65.068 1.00 68.00 98 ALA A CA 1
ATOM 718 C C . ALA A 1 98 ? 45.803 -1.050 -64.557 1.00 68.00 98 ALA A C 1
ATOM 720 O O . ALA A 1 98 ? 45.320 -1.632 -63.584 1.00 68.00 98 ALA A O 1
ATOM 721 N N . GLN A 1 99 ? 46.831 -1.529 -65.249 1.00 67.12 99 GLN A N 1
ATOM 722 C CA . GLN A 1 99 ? 47.507 -2.769 -64.908 1.00 67.12 99 GLN A CA 1
ATOM 723 C C . GLN A 1 99 ? 49.000 -2.513 -64.746 1.00 67.12 99 GLN A C 1
ATOM 725 O O . GLN A 1 99 ? 49.639 -1.971 -65.646 1.00 67.12 99 GLN A O 1
ATOM 730 N N . SER A 1 100 ? 49.558 -2.934 -63.614 1.00 61.31 100 SER A N 1
ATOM 731 C CA . SER A 1 100 ? 51.005 -2.962 -63.405 1.00 61.31 100 SER A CA 1
ATOM 732 C C . SER A 1 100 ? 51.496 -4.398 -63.573 1.00 61.31 100 SER A C 1
ATOM 734 O O . SER A 1 100 ? 51.119 -5.276 -62.797 1.00 61.31 100 SER A O 1
ATOM 736 N N . ASN A 1 101 ? 52.280 -4.649 -64.629 1.00 58.22 101 ASN A N 1
ATOM 737 C CA . ASN A 1 101 ? 53.029 -5.891 -64.880 1.00 58.22 101 ASN A CA 1
ATOM 738 C C . ASN A 1 101 ? 52.265 -7.212 -64.643 1.00 58.22 101 ASN A C 1
ATOM 740 O O . ASN A 1 101 ? 52.842 -8.198 -64.192 1.00 58.22 101 ASN A O 1
ATOM 744 N N . GLY A 1 102 ? 50.966 -7.257 -64.947 1.00 59.50 102 GLY A N 1
ATOM 745 C CA . GLY A 1 102 ? 50.175 -8.486 -64.838 1.00 59.50 102 GLY A CA 1
ATOM 746 C C . GLY A 1 102 ? 49.649 -8.824 -63.436 1.00 59.50 102 GLY A C 1
ATOM 747 O O . GLY A 1 102 ? 48.819 -9.724 -63.326 1.00 59.50 102 GLY A O 1
ATOM 748 N N . THR A 1 103 ? 50.080 -8.126 -62.381 1.00 55.59 103 THR A N 1
ATOM 749 C CA . THR A 1 103 ? 49.839 -8.545 -60.985 1.00 55.59 103 THR A CA 1
ATOM 750 C C . THR A 1 103 ? 48.847 -7.676 -60.223 1.00 55.59 103 THR A C 1
ATOM 752 O O . THR A 1 103 ? 48.119 -8.195 -59.382 1.00 55.59 103 THR A O 1
ATOM 755 N N . GLU A 1 104 ? 48.767 -6.388 -60.540 1.00 57.19 104 GLU A N 1
ATOM 756 C CA . GLU A 1 104 ? 47.820 -5.451 -59.929 1.00 57.19 104 GLU A CA 1
ATOM 757 C C . GLU A 1 104 ? 46.900 -4.928 -61.023 1.00 57.19 104 GLU A C 1
ATOM 759 O O . GLU A 1 104 ? 47.374 -4.437 -62.051 1.00 57.19 104 GLU A O 1
ATOM 764 N N . LEU A 1 105 ? 45.593 -5.088 -60.830 1.00 67.12 105 LEU A N 1
ATOM 765 C CA . LEU A 1 105 ? 44.591 -4.762 -61.838 1.00 67.12 105 LEU A CA 1
ATOM 766 C C . LEU A 1 105 ? 43.517 -3.891 -61.195 1.00 67.12 105 LEU A C 1
ATOM 768 O O . LEU A 1 105 ? 42.785 -4.361 -60.329 1.00 67.12 105 LEU A O 1
ATOM 772 N N . PHE A 1 106 ? 43.415 -2.640 -61.627 1.00 72.62 106 PHE A N 1
ATOM 773 C CA . PHE A 1 106 ? 42.284 -1.771 -61.331 1.00 72.62 106 PHE A CA 1
ATOM 774 C C . PHE A 1 106 ? 41.535 -1.512 -62.625 1.00 72.62 106 PHE A C 1
ATOM 776 O O . PHE A 1 106 ? 42.136 -1.054 -63.599 1.00 72.62 106 PHE A O 1
ATOM 783 N N . TYR A 1 107 ? 40.233 -1.771 -62.645 1.00 75.38 107 TYR A N 1
ATOM 784 C CA . TYR A 1 107 ? 39.434 -1.317 -63.763 1.00 75.38 107 TYR A CA 1
ATOM 785 C C . TYR A 1 107 ? 38.037 -0.854 -63.394 1.00 75.38 107 TYR A C 1
ATOM 787 O O . TYR A 1 107 ? 37.422 -1.301 -62.425 1.00 75.38 107 TYR A O 1
ATOM 795 N N . LEU A 1 108 ? 37.573 0.091 -64.206 1.00 71.25 108 LEU A N 1
ATOM 796 C CA . LEU A 1 108 ? 36.230 0.643 -64.182 1.00 71.25 108 LEU A CA 1
ATOM 797 C C . LEU A 1 108 ? 35.470 0.054 -65.365 1.00 71.25 108 LEU A C 1
ATOM 799 O O . LEU A 1 108 ? 35.802 0.331 -66.521 1.00 71.25 108 LEU A O 1
ATOM 803 N N . GLN A 1 109 ? 34.472 -0.771 -65.084 1.00 69.25 109 GLN A N 1
ATOM 804 C CA . GLN A 1 109 ? 33.648 -1.374 -66.126 1.00 69.25 109 GLN A CA 1
ATOM 805 C C . GLN A 1 109 ? 32.635 -0.362 -66.670 1.00 69.25 109 GLN A C 1
ATOM 807 O O . GLN A 1 109 ? 32.230 0.570 -65.972 1.00 69.25 109 GLN A O 1
ATOM 812 N N . GLY A 1 110 ? 32.173 -0.561 -67.908 1.00 58.22 110 GLY A N 1
ATOM 813 C CA . GLY A 1 110 ? 31.196 0.324 -68.564 1.00 58.22 110 GLY A CA 1
ATOM 814 C C . GLY A 1 110 ? 29.838 0.437 -67.848 1.00 58.22 110 GLY A C 1
ATOM 815 O O . GLY A 1 110 ? 29.072 1.353 -68.125 1.00 58.22 110 GLY A O 1
ATOM 816 N N . ASN A 1 111 ? 29.549 -0.452 -66.894 1.00 64.12 111 ASN A N 1
ATOM 817 C CA . ASN A 1 111 ? 28.368 -0.409 -66.025 1.00 64.12 111 ASN A CA 1
ATOM 818 C C . ASN A 1 111 ? 28.619 0.287 -64.667 1.00 64.12 111 ASN A C 1
ATOM 820 O O . ASN A 1 111 ? 27.738 0.277 -63.811 1.00 64.12 111 ASN A O 1
ATOM 824 N N . GLY A 1 112 ? 29.800 0.882 -64.465 1.00 63.53 112 GLY A N 1
ATOM 825 C CA . GLY A 1 112 ? 30.158 1.623 -63.254 1.00 63.53 112 GLY A CA 1
ATOM 826 C C . GLY A 1 112 ? 30.750 0.775 -62.125 1.00 63.53 112 GLY A C 1
ATOM 827 O O . GLY A 1 112 ? 31.034 1.319 -61.058 1.00 63.53 112 GLY A O 1
ATOM 828 N N . ASN A 1 113 ? 30.969 -0.526 -62.340 1.00 67.50 113 ASN A N 1
ATOM 829 C CA . ASN A 1 113 ? 31.644 -1.365 -61.355 1.00 67.50 113 ASN A CA 1
ATOM 830 C C . ASN A 1 113 ? 33.113 -0.964 -61.219 1.00 67.50 113 ASN A C 1
ATOM 832 O O . ASN A 1 113 ? 33.824 -0.800 -62.213 1.00 67.50 113 ASN A O 1
ATOM 836 N N . ILE A 1 114 ? 33.572 -0.871 -59.974 1.00 76.38 114 ILE A N 1
ATOM 837 C CA . ILE A 1 114 ? 34.980 -0.695 -59.639 1.00 76.38 114 ILE A CA 1
ATOM 838 C C . ILE A 1 114 ? 35.516 -2.054 -59.217 1.00 76.38 114 ILE A C 1
ATOM 840 O O . ILE A 1 114 ? 35.076 -2.604 -58.209 1.00 76.38 114 ILE A O 1
ATOM 844 N N . TYR A 1 115 ? 36.465 -2.591 -59.973 1.00 70.38 115 TYR A N 1
ATOM 845 C CA . TYR A 1 115 ? 37.149 -3.822 -59.617 1.00 70.38 115 TYR A CA 1
ATOM 846 C C . TYR A 1 115 ? 38.620 -3.534 -59.352 1.00 70.38 115 TYR A C 1
ATOM 848 O O . TYR A 1 115 ? 39.307 -2.924 -60.173 1.00 70.38 115 TYR A O 1
ATOM 856 N N . SER A 1 116 ? 39.112 -4.004 -58.211 1.00 73.69 116 SER A N 1
ATOM 857 C CA . SER A 1 116 ? 40.538 -4.048 -57.931 1.00 73.69 116 SER A CA 1
ATOM 858 C C . SER A 1 116 ? 40.939 -5.451 -57.505 1.00 73.69 116 SER A C 1
ATOM 860 O O . SER A 1 116 ? 40.300 -6.058 -56.647 1.00 73.69 116 SER A O 1
ATOM 862 N N . LYS A 1 117 ? 41.997 -5.967 -58.124 1.00 66.56 117 LYS A N 1
ATOM 863 C CA . LYS A 1 117 ? 42.683 -7.185 -57.708 1.00 66.56 117 LYS A CA 1
ATOM 864 C C . LYS A 1 117 ? 43.993 -6.785 -57.040 1.00 66.56 117 LYS A C 1
ATOM 866 O O . LYS A 1 117 ? 44.885 -6.275 -57.719 1.00 66.56 117 LYS A O 1
ATOM 871 N N . GLY A 1 118 ? 44.073 -7.029 -55.733 1.00 63.19 118 GLY A N 1
ATOM 872 C CA . GLY A 1 118 ? 45.133 -6.542 -54.845 1.00 63.19 118 GLY A CA 1
ATOM 873 C C . GLY A 1 118 ? 44.601 -5.525 -53.829 1.00 63.19 118 GLY A C 1
ATOM 874 O O . GLY A 1 118 ? 43.400 -5.255 -53.787 1.00 63.19 118 GLY A O 1
ATOM 875 N N . ASP A 1 119 ? 45.489 -4.966 -53.006 1.00 63.12 119 ASP A N 1
ATOM 876 C CA . ASP A 1 119 ? 45.128 -3.942 -52.022 1.00 63.12 119 ASP A CA 1
ATOM 877 C C . ASP A 1 119 ? 44.951 -2.585 -52.718 1.00 63.12 119 ASP A C 1
ATOM 879 O O . ASP A 1 119 ? 45.921 -1.902 -53.042 1.00 63.12 119 ASP A O 1
ATOM 883 N N . ALA A 1 120 ? 43.706 -2.166 -52.941 1.00 66.12 120 ALA A N 1
ATOM 884 C CA . ALA A 1 120 ? 43.406 -0.796 -53.343 1.00 66.12 120 ALA A CA 1
ATOM 885 C C . ALA A 1 120 ? 42.990 0.041 -52.134 1.00 66.12 120 ALA A C 1
ATOM 887 O O . ALA A 1 120 ? 42.047 -0.291 -51.416 1.00 66.12 120 ALA A O 1
ATOM 888 N N . SER A 1 121 ? 43.676 1.167 -51.946 1.00 64.94 121 SER A N 1
ATOM 889 C CA . SER A 1 121 ? 43.304 2.183 -50.968 1.00 64.94 121 SER A CA 1
ATOM 890 C C . SER A 1 121 ? 42.712 3.382 -51.691 1.00 64.94 121 SER A C 1
ATOM 892 O O . SER A 1 121 ? 43.358 4.001 -52.537 1.00 64.94 121 SER A O 1
ATOM 894 N N . PHE A 1 122 ? 41.474 3.716 -51.348 1.00 72.06 122 PHE A N 1
ATOM 895 C CA . PHE A 1 122 ? 40.813 4.917 -51.832 1.00 72.06 122 PHE A CA 1
ATOM 896 C C . PHE A 1 122 ? 40.641 5.870 -50.663 1.00 72.06 122 PHE A C 1
ATOM 898 O O . PHE A 1 122 ? 40.117 5.491 -49.620 1.00 72.06 122 PHE A O 1
ATOM 905 N N . ASN A 1 123 ? 41.045 7.122 -50.852 1.00 69.19 123 ASN A N 1
ATOM 906 C CA . ASN A 1 123 ? 40.828 8.147 -49.837 1.00 69.19 123 ASN A CA 1
ATOM 907 C C . ASN A 1 123 ? 39.332 8.505 -49.721 1.00 69.19 123 ASN A C 1
ATOM 909 O O . ASN A 1 123 ? 38.797 8.645 -48.628 1.00 69.19 123 ASN A O 1
ATOM 913 N N . ALA A 1 124 ? 38.636 8.602 -50.858 1.00 71.31 124 ALA A N 1
ATOM 914 C CA . ALA A 1 124 ? 37.190 8.779 -50.899 1.00 71.31 124 ALA A CA 1
ATOM 915 C C . ALA A 1 124 ? 36.610 8.154 -52.170 1.00 71.31 124 ALA A C 1
ATOM 917 O O . ALA A 1 124 ? 37.161 8.311 -53.260 1.00 71.31 124 ALA A O 1
ATOM 918 N N . ILE A 1 125 ? 35.466 7.490 -52.028 1.00 72.88 125 ILE A N 1
ATOM 919 C CA . ILE A 1 125 ? 34.643 7.013 -53.138 1.00 72.88 125 ILE A CA 1
ATOM 920 C C . ILE A 1 125 ? 33.241 7.592 -52.934 1.00 72.88 125 ILE A C 1
ATOM 922 O O . ILE A 1 125 ? 32.639 7.408 -51.880 1.00 72.88 125 ILE A O 1
ATOM 926 N N . SER A 1 126 ? 32.719 8.303 -53.935 1.00 74.31 126 SER A N 1
ATOM 927 C CA . SER A 1 126 ? 31.343 8.805 -53.938 1.00 74.31 126 SER A CA 1
ATOM 928 C C . SER A 1 126 ? 30.562 8.086 -55.027 1.00 74.31 126 SER A C 1
ATOM 930 O O . SER A 1 126 ? 30.822 8.279 -56.214 1.00 74.31 126 SER A O 1
ATOM 932 N N . ILE A 1 127 ? 29.615 7.244 -54.622 1.00 70.88 127 ILE A N 1
ATOM 933 C CA . ILE A 1 127 ? 28.736 6.511 -55.534 1.00 70.88 127 ILE A CA 1
ATOM 934 C C . ILE A 1 127 ? 27.313 6.981 -55.261 1.00 70.88 127 ILE A C 1
ATOM 936 O O . ILE A 1 127 ? 26.846 6.957 -54.124 1.00 70.88 127 ILE A O 1
ATOM 940 N N . ARG A 1 128 ? 26.610 7.417 -56.307 1.00 69.06 128 ARG A N 1
ATOM 941 C CA . ARG A 1 128 ? 25.183 7.747 -56.232 1.00 69.06 128 ARG A CA 1
ATOM 942 C C . ARG A 1 128 ? 24.371 6.573 -56.766 1.00 69.06 128 ARG A C 1
ATOM 944 O O . ARG A 1 128 ? 24.582 6.171 -57.902 1.00 69.06 128 ARG A O 1
ATOM 951 N N . GLY A 1 129 ? 23.444 6.056 -55.956 1.00 63.25 129 GLY A N 1
ATOM 952 C CA . GLY A 1 129 ? 22.532 4.979 -56.362 1.00 63.25 129 GLY A CA 1
ATOM 953 C C . GLY A 1 129 ? 23.161 3.582 -56.390 1.00 63.25 129 GLY A C 1
ATOM 954 O O . GLY A 1 129 ? 22.858 2.798 -57.283 1.00 63.25 129 GLY A O 1
ATOM 955 N N . MET A 1 130 ? 24.044 3.265 -55.440 1.00 69.81 130 MET A N 1
ATOM 956 C CA . MET A 1 130 ? 24.631 1.926 -55.331 1.00 69.81 130 MET A CA 1
ATOM 957 C C . MET A 1 130 ? 23.573 0.899 -54.898 1.00 69.81 130 MET A C 1
ATOM 959 O O . MET A 1 130 ? 23.013 1.012 -53.811 1.00 69.81 130 MET A O 1
ATOM 963 N N . GLY A 1 131 ? 23.328 -0.114 -55.731 1.00 67.25 131 GLY A N 1
ATOM 964 C CA . GLY A 1 131 ? 22.593 -1.320 -55.355 1.00 67.25 131 GLY A CA 1
ATOM 965 C C . GLY A 1 131 ? 23.577 -2.451 -55.083 1.00 67.25 131 GLY A C 1
ATOM 966 O O . GLY A 1 131 ? 24.207 -2.948 -56.013 1.00 67.25 131 GLY A O 1
ATOM 967 N N . VAL A 1 132 ? 23.732 -2.853 -53.823 1.00 70.19 132 VAL A N 1
ATOM 968 C CA . VAL A 1 132 ? 24.545 -4.023 -53.471 1.00 70.19 132 VAL A CA 1
ATOM 969 C C . VAL A 1 132 ? 23.630 -5.244 -53.505 1.00 70.19 132 VAL A C 1
ATOM 971 O O . VAL A 1 132 ? 22.712 -5.354 -52.700 1.00 70.19 132 VAL A O 1
ATOM 974 N N . LEU A 1 133 ? 23.848 -6.143 -54.464 1.00 68.38 133 LEU A N 1
ATOM 975 C CA . LEU A 1 133 ? 23.060 -7.378 -54.617 1.00 68.38 133 LEU A CA 1
ATOM 976 C C . LEU A 1 133 ? 23.601 -8.545 -53.765 1.00 68.38 133 LEU A C 1
ATOM 978 O O . LEU A 1 133 ? 23.119 -9.667 -53.884 1.00 68.38 133 LEU A O 1
ATOM 982 N N . GLY A 1 134 ? 24.601 -8.280 -52.922 1.00 70.50 134 GLY A N 1
ATOM 983 C CA . GLY A 1 134 ? 25.265 -9.252 -52.054 1.00 70.50 134 GLY A CA 1
ATOM 984 C C . GLY A 1 134 ? 25.720 -8.624 -50.734 1.00 70.50 134 GLY A C 1
ATOM 985 O O . GLY A 1 134 ? 25.104 -7.683 -50.238 1.00 70.50 134 GLY A O 1
ATOM 986 N N . GLU A 1 135 ? 26.805 -9.137 -50.159 1.00 76.69 135 GLU A N 1
ATOM 987 C CA . GLU A 1 135 ? 27.316 -8.676 -48.865 1.00 76.69 135 GLU A CA 1
ATOM 988 C C . GLU A 1 135 ? 28.204 -7.433 -48.999 1.00 76.69 135 GLU A C 1
ATOM 990 O O . GLU A 1 135 ? 29.022 -7.316 -49.912 1.00 76.69 135 GLU A O 1
ATOM 995 N N . MET A 1 136 ? 28.074 -6.510 -48.046 1.00 81.69 136 MET A N 1
ATOM 996 C CA . MET A 1 136 ? 28.969 -5.367 -47.891 1.00 81.69 136 MET A CA 1
ATOM 997 C C . MET A 1 136 ? 29.649 -5.457 -46.527 1.00 81.69 136 MET A C 1
ATOM 999 O O . MET A 1 136 ? 28.990 -5.360 -45.495 1.00 81.69 136 MET A O 1
ATOM 1003 N N . LEU A 1 137 ? 30.975 -5.600 -46.519 1.00 82.31 137 LEU A N 1
ATOM 1004 C CA . LEU A 1 137 ? 31.776 -5.558 -45.299 1.00 82.31 137 LEU A CA 1
ATOM 1005 C C . LEU A 1 137 ? 32.438 -4.186 -45.159 1.00 82.31 137 LEU A C 1
ATOM 1007 O O . LEU A 1 137 ? 33.336 -3.842 -45.925 1.00 82.31 137 LEU A O 1
ATOM 1011 N N . VAL A 1 138 ? 32.042 -3.427 -44.139 1.00 83.94 138 VAL A N 1
ATOM 1012 C CA . VAL A 1 138 ? 32.690 -2.159 -43.785 1.00 83.94 138 VAL A CA 1
ATOM 1013 C C . VAL A 1 138 ? 33.603 -2.408 -42.589 1.00 83.94 138 VAL A C 1
ATOM 1015 O O . VAL A 1 138 ? 33.139 -2.692 -41.493 1.00 83.94 138 VAL A O 1
ATOM 1018 N N . ARG A 1 139 ? 34.922 -2.321 -42.794 1.00 78.94 139 ARG A N 1
ATOM 1019 C CA . ARG A 1 139 ? 35.928 -2.547 -41.733 1.00 78.94 139 ARG A CA 1
ATOM 1020 C C . ARG A 1 139 ? 36.198 -1.304 -40.863 1.00 78.94 139 ARG A C 1
ATOM 1022 O O . ARG A 1 139 ? 37.073 -1.343 -40.006 1.00 78.94 139 ARG A O 1
ATOM 1029 N N . GLY A 1 140 ? 35.467 -0.212 -41.095 1.00 80.75 140 GLY A N 1
ATOM 1030 C CA . GLY A 1 140 ? 35.565 1.062 -40.375 1.00 80.75 140 GLY A CA 1
ATOM 1031 C C . GLY A 1 140 ? 34.186 1.644 -40.039 1.00 80.75 140 GLY A C 1
ATOM 1032 O O . GLY A 1 140 ? 33.178 0.950 -40.126 1.00 80.75 140 GLY A O 1
ATOM 1033 N N . GLY A 1 141 ? 34.130 2.922 -39.656 1.00 82.69 141 GLY A N 1
ATOM 1034 C CA . GLY A 1 141 ? 32.864 3.594 -39.349 1.00 82.69 141 GLY A CA 1
ATOM 1035 C C . GLY A 1 141 ? 32.008 3.828 -40.597 1.00 82.69 141 GLY A C 1
ATOM 1036 O O . GLY A 1 141 ? 32.511 4.299 -41.616 1.00 82.69 141 GLY A O 1
ATOM 1037 N N . ALA A 1 142 ? 30.712 3.537 -40.499 1.00 83.31 142 ALA A N 1
ATOM 1038 C CA . ALA A 1 142 ? 29.714 3.917 -41.492 1.00 83.31 142 ALA A CA 1
ATOM 1039 C C . ALA A 1 142 ? 28.779 4.968 -40.885 1.00 83.31 142 ALA A C 1
ATOM 1041 O O . ALA A 1 142 ? 28.197 4.743 -39.825 1.00 83.31 142 ALA A O 1
ATOM 1042 N N . THR A 1 143 ? 28.616 6.098 -41.570 1.00 85.75 143 THR A N 1
ATOM 1043 C CA . THR A 1 143 ? 27.689 7.157 -41.159 1.00 85.75 143 THR A CA 1
ATOM 1044 C C . THR A 1 143 ? 26.625 7.333 -42.228 1.00 85.75 143 THR A C 1
ATOM 1046 O O . THR A 1 143 ? 26.934 7.617 -43.385 1.00 85.75 143 THR A O 1
ATOM 1049 N N . PHE A 1 144 ? 25.364 7.203 -41.831 1.00 84.81 144 PHE A N 1
ATOM 1050 C CA . PHE A 1 144 ? 24.214 7.444 -42.694 1.00 84.81 144 PHE A CA 1
ATOM 1051 C C . PHE A 1 144 ? 23.648 8.828 -42.381 1.00 84.81 144 PHE A C 1
ATOM 1053 O O . PHE A 1 144 ? 22.828 8.980 -41.479 1.00 84.81 144 PHE A O 1
ATOM 1060 N N . ASN A 1 145 ? 24.118 9.847 -43.100 1.00 81.31 145 ASN A N 1
ATOM 1061 C CA . ASN A 1 145 ? 23.753 11.242 -42.817 1.00 81.31 145 ASN A CA 1
ATOM 1062 C C . ASN A 1 145 ? 22.256 11.529 -43.024 1.00 81.31 145 ASN A C 1
ATOM 1064 O O . ASN A 1 145 ? 21.700 12.358 -42.311 1.00 81.31 145 ASN A O 1
ATOM 1068 N N . ASP A 1 146 ? 21.608 10.795 -43.934 1.00 82.31 146 ASP A N 1
ATOM 1069 C CA . ASP A 1 146 ? 20.168 10.896 -44.212 1.00 82.31 146 ASP A CA 1
ATOM 1070 C C . ASP A 1 146 ? 19.361 9.736 -43.585 1.00 82.31 146 ASP A C 1
ATOM 1072 O O . ASP A 1 146 ? 18.202 9.506 -43.932 1.00 82.31 146 ASP A O 1
ATOM 1076 N N . GLY A 1 147 ? 19.972 9.001 -42.645 1.00 81.06 147 GLY A N 1
ATOM 1077 C CA . GLY A 1 147 ? 19.361 7.884 -41.923 1.00 81.06 147 GLY A CA 1
ATOM 1078 C C . GLY A 1 147 ? 19.535 6.509 -42.580 1.00 81.06 147 GLY A C 1
ATOM 1079 O O . GLY A 1 147 ? 19.963 6.373 -43.725 1.00 81.06 147 GLY A O 1
ATOM 1080 N N . LEU A 1 148 ? 19.207 5.463 -41.817 1.00 86.88 148 LEU A N 1
ATOM 1081 C CA . LEU A 1 148 ? 19.232 4.062 -42.243 1.00 86.88 148 LEU A CA 1
ATOM 1082 C C . LEU A 1 148 ? 17.794 3.537 -42.340 1.00 86.88 148 LEU A C 1
ATOM 1084 O O . LEU A 1 148 ? 17.075 3.528 -41.341 1.00 86.88 148 LEU A O 1
ATOM 1088 N N . ALA A 1 149 ? 17.386 3.075 -43.525 1.00 84.44 149 ALA A N 1
ATOM 1089 C CA . ALA A 1 149 ? 16.069 2.485 -43.755 1.00 84.44 149 ALA A CA 1
ATOM 1090 C C . ALA A 1 149 ? 16.182 0.985 -44.059 1.00 84.44 149 ALA A C 1
ATOM 1092 O O . ALA A 1 149 ? 16.854 0.586 -45.008 1.00 84.44 149 ALA A O 1
ATOM 1093 N N . ILE A 1 150 ? 15.481 0.163 -43.275 1.00 85.38 150 ILE A N 1
ATOM 1094 C CA . ILE A 1 150 ? 15.402 -1.292 -43.453 1.00 85.38 150 ILE A CA 1
ATOM 1095 C C . ILE A 1 150 ? 13.956 -1.613 -43.835 1.00 85.38 150 ILE A C 1
ATOM 1097 O O . ILE A 1 150 ? 13.081 -1.686 -42.978 1.00 85.38 150 ILE A O 1
ATOM 1101 N N . THR A 1 151 ? 13.684 -1.710 -45.141 1.00 81.38 151 THR A N 1
ATOM 1102 C CA . THR A 1 151 ? 12.317 -1.883 -45.675 1.00 81.38 151 THR A CA 1
ATOM 1103 C C . THR A 1 151 ? 11.842 -3.333 -45.641 1.00 81.38 151 THR A C 1
ATOM 1105 O O . THR A 1 151 ? 10.640 -3.582 -45.615 1.00 81.38 151 THR A O 1
ATOM 1108 N N . GLN A 1 152 ? 12.778 -4.284 -45.624 1.00 79.06 152 GLN A N 1
ATOM 1109 C CA . GLN A 1 152 ? 12.558 -5.721 -45.466 1.00 79.06 152 GLN A CA 1
ATOM 1110 C C . GLN A 1 152 ? 13.765 -6.305 -44.704 1.00 79.06 152 GLN A C 1
ATOM 1112 O O . GLN A 1 152 ? 14.900 -5.948 -45.014 1.00 79.06 152 GLN A O 1
ATOM 1117 N N . GLY A 1 153 ? 13.540 -7.180 -43.715 1.00 81.38 153 GLY A N 1
ATOM 1118 C CA . GLY A 1 153 ? 14.606 -7.846 -42.940 1.00 81.38 153 GLY A CA 1
ATOM 1119 C C . GLY A 1 153 ? 14.769 -7.358 -41.491 1.00 81.38 153 GLY A C 1
ATOM 1120 O O . GLY A 1 153 ? 13.885 -6.704 -40.943 1.00 81.38 153 GLY A O 1
ATOM 1121 N N . THR A 1 154 ? 15.889 -7.717 -40.853 1.00 84.75 154 THR A N 1
ATOM 1122 C CA . THR A 1 154 ? 16.182 -7.458 -39.428 1.00 84.75 154 THR A CA 1
ATOM 1123 C C . THR A 1 154 ? 17.420 -6.584 -39.245 1.00 84.75 154 THR A C 1
ATOM 1125 O O . THR A 1 154 ? 18.434 -6.814 -39.903 1.00 84.75 154 THR A O 1
ATOM 1128 N N . LEU A 1 155 ? 17.378 -5.649 -38.291 1.00 88.44 155 LEU A N 1
ATOM 1129 C CA . LEU A 1 155 ? 18.576 -4.994 -37.766 1.00 88.44 155 LEU A CA 1
ATOM 1130 C C . LEU A 1 155 ? 19.128 -5.819 -36.604 1.00 88.44 155 LEU A C 1
ATOM 1132 O O . LEU A 1 155 ? 18.488 -5.905 -35.560 1.00 88.44 155 LEU A O 1
ATOM 1136 N N . SER A 1 156 ? 20.311 -6.399 -36.781 1.00 89.06 156 SER A N 1
ATOM 1137 C CA . SER A 1 156 ? 21.071 -6.999 -35.686 1.00 89.06 156 SER A CA 1
ATOM 1138 C C . SER A 1 156 ? 22.241 -6.084 -35.366 1.00 89.06 156 SER A C 1
ATOM 1140 O O . SER A 1 156 ? 23.074 -5.824 -36.232 1.00 89.06 156 SER A O 1
ATOM 1142 N N . LEU A 1 157 ? 22.285 -5.578 -34.139 1.00 85.94 157 LEU A N 1
ATOM 1143 C CA . LEU A 1 157 ? 23.403 -4.795 -33.632 1.00 85.94 157 LEU A CA 1
ATOM 1144 C C . LEU A 1 157 ? 24.161 -5.672 -32.647 1.00 85.94 157 LEU A C 1
ATOM 1146 O O . LEU A 1 157 ? 23.628 -6.030 -31.600 1.00 85.94 157 LEU A O 1
ATOM 1150 N N . ASP A 1 158 ? 25.391 -6.022 -33.006 1.00 82.38 158 ASP A N 1
ATOM 1151 C CA . ASP A 1 158 ? 26.344 -6.602 -32.065 1.00 82.38 158 ASP A CA 1
ATOM 1152 C C . ASP A 1 158 ? 27.084 -5.446 -31.377 1.00 82.38 158 ASP A C 1
ATOM 1154 O O . ASP A 1 158 ? 28.167 -5.031 -31.794 1.00 82.38 158 ASP A O 1
ATOM 1158 N N . GLY A 1 159 ? 26.397 -4.804 -30.425 1.00 81.81 159 GLY A N 1
ATOM 1159 C CA . GLY A 1 159 ? 26.879 -3.613 -29.725 1.00 81.81 159 GLY A CA 1
ATOM 1160 C C . GLY A 1 159 ? 25.767 -2.720 -29.169 1.00 81.81 159 GLY A C 1
ATOM 1161 O O . GLY A 1 159 ? 24.594 -3.095 -29.138 1.00 81.81 159 GLY A O 1
ATOM 1162 N N . ASP A 1 160 ? 26.145 -1.517 -28.730 1.00 85.06 160 ASP A N 1
ATOM 1163 C CA . ASP A 1 160 ? 25.225 -0.579 -28.086 1.00 85.06 160 ASP A CA 1
ATOM 1164 C C . ASP A 1 160 ? 24.317 0.139 -29.087 1.00 85.06 160 ASP A C 1
ATOM 1166 O O . ASP A 1 160 ? 24.759 0.722 -30.080 1.00 85.06 160 ASP A O 1
ATOM 1170 N N . LEU A 1 161 ? 23.031 0.191 -28.747 1.00 84.31 161 LEU A N 1
ATOM 1171 C CA . LEU A 1 161 ? 22.070 1.090 -29.363 1.00 84.31 161 LEU A CA 1
ATOM 1172 C C . LEU A 1 161 ? 21.956 2.342 -28.494 1.00 84.31 161 LEU A C 1
ATOM 1174 O O . LEU A 1 161 ? 21.289 2.337 -27.459 1.00 84.31 161 LEU A O 1
ATOM 1178 N N . SER A 1 162 ? 22.625 3.413 -28.912 1.00 85.06 162 SER A N 1
ATOM 1179 C CA . SER A 1 162 ? 22.564 4.703 -28.231 1.00 85.06 162 SER A CA 1
ATOM 1180 C C . SER A 1 162 ? 21.828 5.742 -29.064 1.00 85.06 162 SER A C 1
ATOM 1182 O O . SER A 1 162 ? 21.827 5.737 -30.294 1.00 85.06 162 SER A O 1
ATOM 1184 N N . PHE A 1 163 ? 21.181 6.641 -28.344 1.00 81.31 163 PHE A N 1
ATOM 1185 C CA . PHE A 1 163 ? 20.278 7.649 -28.853 1.00 81.31 163 PHE A CA 1
ATOM 1186 C C . PHE A 1 163 ? 20.711 8.964 -28.216 1.00 81.31 163 PHE A C 1
ATOM 1188 O O . PHE A 1 163 ? 20.653 9.111 -26.996 1.00 81.31 163 PHE A O 1
ATOM 1195 N N . SER A 1 164 ? 21.226 9.893 -29.017 1.00 82.31 164 SER A N 1
ATOM 1196 C CA . SER A 1 164 ? 21.639 11.201 -28.516 1.00 82.31 164 SER A CA 1
ATOM 1197 C C . SER A 1 164 ? 20.504 12.188 -28.735 1.00 82.31 164 SER A C 1
ATOM 1199 O O . SER A 1 164 ? 20.200 12.565 -29.863 1.00 82.31 164 SER A O 1
ATOM 1201 N N . GLY A 1 165 ? 19.863 12.590 -27.641 1.00 73.25 165 GLY A N 1
ATOM 1202 C CA . GLY A 1 165 ? 18.622 13.352 -27.697 1.00 73.25 165 GLY A CA 1
ATOM 1203 C C . GLY A 1 165 ? 17.388 12.441 -27.728 1.00 73.25 165 GLY A C 1
ATOM 1204 O O . GLY A 1 165 ? 17.460 11.276 -27.337 1.00 73.25 165 GLY A O 1
ATOM 1205 N N . PRO A 1 166 ? 16.220 12.971 -28.106 1.00 72.88 166 PRO A N 1
ATOM 1206 C CA . PRO A 1 166 ? 14.973 12.219 -28.057 1.00 72.88 166 PRO A CA 1
ATOM 1207 C C . PRO A 1 166 ? 14.858 11.250 -29.241 1.00 72.88 166 PRO A C 1
ATOM 1209 O O . PRO A 1 166 ? 14.951 11.662 -30.395 1.00 72.88 166 PRO A O 1
ATOM 1212 N N . HIS A 1 167 ? 14.596 9.971 -28.958 1.00 82.56 167 HIS A N 1
ATOM 1213 C CA . HIS A 1 167 ? 14.439 8.937 -29.983 1.00 82.56 167 HIS A CA 1
ATOM 1214 C C . HIS A 1 167 ? 13.273 7.988 -29.699 1.00 82.56 167 HIS A C 1
ATOM 1216 O O . HIS A 1 167 ? 12.834 7.826 -28.560 1.00 82.56 167 HIS A O 1
ATOM 1222 N N . THR A 1 168 ? 12.766 7.361 -30.764 1.00 80.31 168 THR A N 1
ATOM 1223 C CA . THR A 1 168 ? 11.590 6.485 -30.721 1.00 80.31 168 THR A CA 1
ATOM 1224 C C . THR A 1 168 ? 11.879 5.144 -31.388 1.00 80.31 168 THR A C 1
ATOM 1226 O O . THR A 1 168 ? 12.349 5.097 -32.522 1.00 80.31 168 THR A O 1
ATOM 1229 N N . ILE A 1 169 ? 11.541 4.056 -30.692 1.00 83.38 169 ILE A N 1
ATOM 1230 C CA . ILE A 1 169 ? 11.576 2.676 -31.194 1.00 83.38 169 ILE A CA 1
ATOM 1231 C C . ILE A 1 169 ? 10.116 2.224 -31.367 1.00 83.38 169 ILE A C 1
ATOM 1233 O O . ILE A 1 169 ? 9.382 2.188 -30.381 1.00 83.38 169 ILE A O 1
ATOM 1237 N N . SER A 1 170 ? 9.665 1.934 -32.601 1.00 75.00 170 SER A N 1
ATOM 1238 C CA . SER A 1 170 ? 8.250 1.617 -32.900 1.00 75.00 170 SER A CA 1
ATOM 1239 C C . SER A 1 170 ? 8.072 0.490 -33.929 1.00 75.00 170 SER A C 1
ATOM 1241 O O . SER A 1 170 ? 8.906 0.325 -34.817 1.00 75.00 170 SER A O 1
ATOM 1243 N N . GLY A 1 171 ? 6.986 -0.285 -33.809 1.00 79.25 171 GLY A N 1
ATOM 1244 C CA . GLY A 1 171 ? 6.648 -1.388 -34.716 1.00 79.25 171 GLY A CA 1
ATOM 1245 C C . GLY A 1 171 ? 5.345 -2.103 -34.331 1.00 79.25 171 GLY A C 1
ATOM 1246 O O . GLY A 1 171 ? 4.833 -1.905 -33.233 1.00 79.25 171 GLY A O 1
ATOM 1247 N N . SER A 1 172 ? 4.800 -2.936 -35.230 1.00 73.00 172 SER A N 1
ATOM 1248 C CA . SER A 1 172 ? 3.527 -3.660 -35.025 1.00 73.00 172 SER A CA 1
ATOM 1249 C C . SER A 1 172 ? 3.654 -4.992 -34.256 1.00 73.00 172 SER A C 1
ATOM 1251 O O . SER A 1 172 ? 2.721 -5.790 -34.271 1.00 73.00 172 SER A O 1
ATOM 1253 N N . GLY A 1 173 ? 4.798 -5.261 -33.618 1.00 79.75 173 GLY A N 1
ATOM 1254 C CA . GLY A 1 173 ? 5.086 -6.483 -32.848 1.00 79.75 173 GLY A CA 1
ATOM 1255 C C . GLY A 1 173 ? 5.340 -6.210 -31.359 1.00 79.75 173 GLY A C 1
ATOM 1256 O O . GLY A 1 173 ? 5.154 -5.092 -30.886 1.00 79.75 173 GLY A O 1
ATOM 1257 N N . SER A 1 174 ? 5.771 -7.222 -30.597 1.00 74.12 174 SER A N 1
ATOM 1258 C CA . SER A 1 174 ? 6.126 -7.056 -29.181 1.00 74.12 174 SER A CA 1
ATOM 1259 C C . SER A 1 174 ? 7.481 -6.364 -29.018 1.00 74.12 174 SER A C 1
ATOM 1261 O O . SER A 1 174 ? 8.487 -6.842 -29.545 1.00 74.12 174 SER A O 1
ATOM 1263 N N . LEU A 1 175 ? 7.529 -5.286 -28.220 1.00 79.88 175 LEU A N 1
ATOM 1264 C CA . LEU A 1 175 ? 8.794 -4.813 -27.659 1.00 79.88 175 LEU A CA 1
ATOM 1265 C C . LEU A 1 175 ? 9.147 -5.717 -26.489 1.00 79.88 175 LEU A C 1
ATOM 1267 O O . LEU A 1 175 ? 8.837 -5.465 -25.325 1.00 79.88 175 LEU A O 1
ATOM 1271 N N . THR A 1 176 ? 9.800 -6.806 -26.836 1.00 70.88 176 THR A N 1
ATOM 1272 C CA . THR A 1 176 ? 10.438 -7.656 -25.863 1.00 70.88 176 THR A CA 1
ATOM 1273 C C . THR A 1 176 ? 11.763 -6.999 -25.522 1.00 70.88 176 THR A C 1
ATOM 1275 O O . THR A 1 176 ? 12.809 -7.331 -26.077 1.00 70.88 176 THR A O 1
ATOM 1278 N N . ILE A 1 177 ? 11.712 -6.042 -24.593 1.00 68.88 177 ILE A N 1
ATOM 1279 C CA . ILE A 1 177 ? 12.886 -5.804 -23.772 1.00 68.88 177 ILE A CA 1
ATOM 1280 C C . ILE A 1 177 ? 12.952 -7.080 -22.933 1.00 68.88 177 ILE A C 1
ATOM 1282 O O . ILE A 1 177 ? 12.281 -7.215 -21.913 1.00 68.88 177 ILE A O 1
ATOM 1286 N N . ASN A 1 178 ? 13.732 -8.036 -23.425 1.00 59.69 178 ASN A N 1
ATOM 1287 C CA . ASN A 1 178 ? 14.402 -9.019 -22.597 1.00 59.69 178 ASN A CA 1
ATOM 1288 C C . ASN A 1 178 ? 15.749 -8.400 -22.300 1.00 59.69 178 ASN A C 1
ATOM 1290 O O . ASN A 1 178 ? 16.763 -8.914 -22.792 1.00 59.69 178 ASN A O 1
ATOM 1294 N N . PRO A 1 179 ? 15.779 -7.237 -21.610 1.00 59.00 179 PRO A N 1
ATOM 1295 C CA . PRO A 1 179 ? 17.066 -6.801 -21.180 1.00 59.00 179 PRO A CA 1
ATOM 1296 C C . PRO A 1 179 ? 17.549 -7.970 -20.334 1.00 59.00 179 PRO A C 1
ATOM 1298 O O . PRO A 1 179 ? 16.852 -8.491 -19.459 1.00 59.00 179 PRO A O 1
ATOM 1301 N N . THR A 1 180 ? 18.759 -8.406 -20.608 1.00 59.66 180 THR A N 1
ATOM 1302 C CA . THR A 1 180 ? 19.447 -9.198 -19.610 1.00 59.66 180 THR A CA 1
ATOM 1303 C C . THR A 1 180 ? 19.703 -8.335 -18.340 1.00 59.66 180 THR A C 1
ATOM 1305 O O . THR A 1 180 ? 20.234 -8.876 -17.378 1.00 59.66 180 THR A O 1
ATOM 1308 N N . GLY A 1 181 ? 19.275 -7.039 -18.290 1.00 49.62 181 GLY A N 1
ATOM 1309 C CA . GLY A 1 181 ? 19.386 -6.057 -17.177 1.00 49.62 181 GLY A CA 1
ATOM 1310 C C . GLY A 1 181 ? 18.193 -5.069 -16.951 1.00 49.62 181 GLY A C 1
ATOM 1311 O O . GLY A 1 181 ? 17.073 -5.337 -17.350 1.00 49.62 181 GLY A O 1
ATOM 1312 N N . ASN A 1 182 ? 18.381 -3.928 -16.261 1.00 50.22 182 ASN A N 1
ATOM 1313 C CA . ASN A 1 182 ? 17.278 -3.041 -15.799 1.00 50.22 182 ASN A CA 1
ATOM 1314 C C . ASN A 1 182 ? 16.676 -2.107 -16.872 1.00 50.22 182 ASN A C 1
ATOM 1316 O O . ASN A 1 182 ? 17.385 -1.587 -17.732 1.00 50.22 182 ASN A O 1
ATOM 1320 N N . ILE A 1 183 ? 15.382 -1.784 -16.729 1.00 64.56 183 ILE A N 1
ATOM 1321 C CA . ILE A 1 183 ? 14.725 -0.664 -17.427 1.00 64.56 183 ILE A CA 1
ATOM 1322 C C . ILE A 1 183 ? 14.859 0.592 -16.555 1.00 64.56 183 ILE A C 1
ATOM 1324 O O . ILE A 1 183 ? 14.199 0.721 -15.525 1.00 64.56 183 ILE A O 1
ATOM 1328 N N . ASN A 1 184 ? 15.723 1.521 -16.961 1.00 59.62 184 ASN A N 1
ATOM 1329 C CA . ASN A 1 184 ? 15.921 2.787 -16.257 1.00 59.62 184 ASN A CA 1
ATOM 1330 C C . ASN A 1 184 ? 14.998 3.876 -16.823 1.00 59.62 184 ASN A C 1
ATOM 1332 O O . ASN A 1 184 ? 15.101 4.235 -17.995 1.00 59.62 184 ASN A O 1
ATOM 1336 N N . PHE A 1 185 ? 14.140 4.438 -15.971 1.00 64.81 185 PHE A N 1
ATOM 1337 C CA . PHE A 1 185 ? 13.385 5.660 -16.242 1.00 64.81 185 PHE A CA 1
ATOM 1338 C C . PHE A 1 185 ? 14.228 6.827 -15.716 1.00 64.81 185 PHE A C 1
ATOM 1340 O O . PHE A 1 185 ? 14.595 6.846 -14.547 1.00 64.81 185 PHE A O 1
ATOM 1347 N N . GLN A 1 186 ? 14.637 7.770 -16.563 1.00 61.41 186 GLN A N 1
ATOM 1348 C CA . GLN A 1 186 ? 15.542 8.842 -16.129 1.00 61.41 186 GLN A CA 1
ATOM 1349 C C . GLN A 1 186 ? 14.773 9.945 -15.386 1.00 61.41 186 GLN A C 1
ATOM 1351 O O . GLN A 1 186 ? 14.515 11.022 -15.913 1.00 61.41 186 GLN A O 1
ATOM 1356 N N . SER A 1 187 ? 14.397 9.653 -14.141 1.00 66.44 187 SER A N 1
ATOM 1357 C CA . SER A 1 187 ? 13.964 10.619 -13.133 1.00 66.44 187 SER A CA 1
ATOM 1358 C C . SER A 1 187 ? 14.476 10.162 -11.761 1.00 66.44 187 SER A C 1
ATOM 1360 O O . SER A 1 187 ? 14.380 8.975 -11.454 1.00 66.44 187 SER A O 1
ATOM 1362 N N . PRO A 1 188 ? 14.973 11.062 -10.891 1.00 66.62 188 PRO A N 1
ATOM 1363 C CA . PRO A 1 188 ? 15.424 10.692 -9.542 1.00 66.62 188 PRO A CA 1
ATOM 1364 C C . PRO A 1 188 ? 14.304 10.110 -8.661 1.00 66.62 188 PRO A C 1
ATOM 1366 O O . PRO A 1 188 ? 14.573 9.552 -7.603 1.00 66.62 188 PRO A O 1
ATOM 1369 N N . SER A 1 189 ? 13.049 10.244 -9.090 1.00 75.50 189 SER A N 1
ATOM 1370 C CA . SER A 1 189 ? 11.856 9.812 -8.360 1.00 75.50 189 SER A CA 1
ATOM 1371 C C . SER A 1 189 ? 11.263 8.493 -8.860 1.00 75.50 189 SER A C 1
ATOM 1373 O O . SER A 1 189 ? 10.373 7.949 -8.210 1.00 75.50 189 SER A O 1
ATOM 1375 N N . TYR A 1 190 ? 11.720 7.999 -10.011 1.00 79.44 190 TYR A N 1
ATOM 1376 C CA . TYR A 1 190 ? 11.166 6.817 -10.663 1.00 79.44 190 TYR A CA 1
ATOM 1377 C C . TYR A 1 190 ? 12.296 6.045 -11.282 1.00 79.44 190 TYR A C 1
ATOM 1379 O O . TYR A 1 190 ? 12.779 6.375 -12.357 1.00 79.44 190 TYR A O 1
ATOM 1387 N N . TYR A 1 191 ? 12.727 5.022 -10.583 1.00 74.69 191 TYR A N 1
ATOM 1388 C CA . TYR A 1 191 ? 13.780 4.173 -11.072 1.00 74.69 191 TYR A CA 1
ATOM 1389 C C . TYR A 1 191 ? 13.570 2.813 -10.448 1.00 74.69 191 TYR A C 1
ATOM 1391 O O . TYR A 1 191 ? 13.121 2.675 -9.308 1.00 74.69 191 TYR A O 1
ATOM 1399 N N . ILE A 1 192 ? 13.867 1.779 -11.217 1.00 73.19 192 ILE A N 1
ATOM 1400 C CA . ILE A 1 192 ? 14.145 0.506 -10.582 1.00 73.19 192 ILE A CA 1
ATOM 1401 C C . ILE A 1 192 ? 15.446 0.755 -9.832 1.00 73.19 192 ILE A C 1
ATOM 1403 O O . ILE A 1 192 ? 16.480 1.027 -10.444 1.00 73.19 192 ILE A O 1
ATOM 1407 N N . ASN A 1 193 ? 15.359 0.798 -8.507 1.00 58.72 193 ASN A N 1
ATOM 1408 C CA . ASN A 1 193 ? 16.531 1.029 -7.692 1.00 58.72 193 ASN A CA 1
ATOM 1409 C C . ASN A 1 193 ? 17.472 -0.162 -7.762 1.00 58.72 193 ASN A C 1
ATOM 1411 O O . ASN A 1 193 ? 17.176 -1.216 -8.329 1.00 58.72 193 ASN A O 1
ATOM 1415 N N . GLU A 1 194 ? 18.617 0.006 -7.124 1.00 56.84 194 GLU A N 1
ATOM 1416 C CA . GLU A 1 194 ? 19.670 -0.999 -7.125 1.00 56.84 194 GLU A CA 1
ATOM 1417 C C . GLU A 1 194 ? 19.233 -2.332 -6.485 1.00 56.84 194 GLU A C 1
ATOM 1419 O O . GLU A 1 194 ? 19.835 -3.362 -6.757 1.00 56.84 194 GLU A O 1
ATOM 1424 N N . SER A 1 195 ? 18.156 -2.362 -5.687 1.00 64.25 195 SER A N 1
ATOM 1425 C CA . SER A 1 195 ? 17.592 -3.592 -5.105 1.00 64.25 195 SER A CA 1
ATOM 1426 C C . SER A 1 195 ? 16.560 -4.291 -6.002 1.00 64.25 195 SER A C 1
ATOM 1428 O O . SER A 1 195 ? 15.843 -5.168 -5.523 1.00 64.25 195 SER A O 1
ATOM 1430 N N . GLY A 1 196 ? 16.407 -3.870 -7.265 1.00 65.50 196 GLY A N 1
ATOM 1431 C CA . GLY A 1 196 ? 15.350 -4.364 -8.159 1.00 65.50 196 GLY A CA 1
ATOM 1432 C C . GLY A 1 196 ? 13.943 -3.973 -7.696 1.00 65.50 196 GLY A C 1
ATOM 1433 O O . GLY A 1 196 ? 12.945 -4.410 -8.267 1.00 65.50 196 GLY A O 1
ATOM 1434 N N . LYS A 1 197 ? 13.853 -3.142 -6.652 1.00 77.69 197 LYS A N 1
ATOM 1435 C CA . LYS A 1 197 ? 12.602 -2.576 -6.179 1.00 77.69 197 LYS A CA 1
ATOM 1436 C C . LYS A 1 197 ? 12.309 -1.370 -7.039 1.00 77.69 197 LYS A C 1
ATOM 1438 O O . LYS A 1 197 ? 13.154 -0.498 -7.237 1.00 77.69 197 LYS A O 1
ATOM 1443 N N . MET A 1 198 ? 11.088 -1.308 -7.529 1.00 81.31 198 MET A N 1
ATOM 1444 C CA . MET A 1 198 ? 10.607 -0.104 -8.171 1.00 81.31 198 MET A CA 1
ATOM 1445 C C . MET A 1 198 ? 10.526 0.987 -7.095 1.00 81.31 198 MET A C 1
ATOM 1447 O O . MET A 1 198 ? 9.692 0.907 -6.194 1.00 81.31 198 MET A O 1
ATOM 1451 N N . VAL A 1 199 ? 11.437 1.963 -7.138 1.00 78.44 199 VAL A N 1
ATOM 1452 C CA . VAL A 1 199 ? 11.307 3.184 -6.345 1.00 78.44 199 VAL A CA 1
ATOM 1453 C C . VAL A 1 199 ? 10.377 4.089 -7.106 1.00 78.44 199 VAL A C 1
ATOM 1455 O O . VAL A 1 199 ? 10.628 4.460 -8.254 1.00 78.44 199 VAL A O 1
ATOM 1458 N N . VAL A 1 200 ? 9.278 4.396 -6.439 1.00 80.31 200 VAL A N 1
ATOM 1459 C CA . VAL A 1 200 ? 8.197 5.186 -6.987 1.00 80.31 200 VAL A CA 1
ATOM 1460 C C . VAL A 1 200 ? 7.891 6.244 -5.952 1.00 80.31 200 VAL A C 1
ATOM 1462 O O . VAL A 1 200 ? 7.441 5.920 -4.856 1.00 80.31 200 VAL A O 1
ATOM 1465 N N . ALA A 1 201 ? 8.189 7.500 -6.274 1.00 83.44 201 ALA A N 1
ATOM 1466 C CA . ALA A 1 201 ? 7.849 8.605 -5.386 1.00 83.44 201 ALA A CA 1
ATOM 1467 C C . ALA A 1 201 ? 6.333 8.701 -5.164 1.00 83.44 201 ALA A C 1
ATOM 1469 O O . ALA A 1 201 ? 5.894 9.006 -4.060 1.00 83.44 201 ALA A O 1
ATOM 1470 N N . GLU A 1 202 ? 5.541 8.400 -6.196 1.00 84.31 202 GLU A N 1
ATOM 1471 C CA . GLU A 1 202 ? 4.086 8.392 -6.126 1.00 84.31 202 GLU A CA 1
ATOM 1472 C C . GLU A 1 202 ? 3.513 7.275 -7.002 1.00 84.31 202 GLU A C 1
ATOM 1474 O O . GLU A 1 202 ? 3.770 7.203 -8.205 1.00 84.31 202 GLU A O 1
ATOM 1479 N N . ILE A 1 203 ? 2.713 6.399 -6.399 1.00 83.88 203 ILE A N 1
ATOM 1480 C CA . ILE A 1 203 ? 1.928 5.411 -7.137 1.00 83.88 203 ILE A CA 1
ATOM 1481 C C . ILE A 1 203 ? 0.515 5.969 -7.275 1.00 83.88 203 ILE A C 1
ATOM 1483 O O . ILE A 1 203 ? -0.286 5.887 -6.347 1.00 83.88 203 ILE A O 1
ATOM 1487 N N . VAL A 1 204 ? 0.191 6.504 -8.448 1.00 82.12 204 VAL A N 1
ATOM 1488 C CA . VAL A 1 204 ? -1.182 6.882 -8.795 1.00 82.12 204 VAL A CA 1
ATOM 1489 C C . VAL A 1 204 ? -1.819 5.713 -9.536 1.00 82.12 204 VAL A C 1
ATOM 1491 O O . VAL A 1 204 ? -1.562 5.500 -10.720 1.00 82.12 204 VAL A O 1
ATOM 1494 N N . ALA A 1 205 ? -2.635 4.925 -8.838 1.00 84.94 205 ALA A N 1
ATOM 1495 C CA . ALA A 1 205 ? -3.338 3.791 -9.429 1.00 84.94 205 ALA A CA 1
ATOM 1496 C C . ALA A 1 205 ? -4.787 3.713 -8.916 1.00 84.94 205 ALA A C 1
ATOM 1498 O O . ALA A 1 205 ? -5.018 3.920 -7.727 1.00 84.94 205 ALA A O 1
ATOM 1499 N N . PRO A 1 206 ? -5.770 3.354 -9.766 1.00 81.88 206 PRO A N 1
ATOM 1500 C CA . PRO A 1 206 ? -7.159 3.147 -9.335 1.00 81.88 206 PRO A CA 1
ATOM 1501 C C . PRO A 1 206 ? -7.315 1.900 -8.457 1.00 81.88 206 PRO A C 1
ATOM 1503 O O . PRO A 1 206 ? -8.270 1.773 -7.695 1.00 81.88 206 PRO A O 1
ATOM 1506 N N . LYS A 1 207 ? -6.383 0.953 -8.600 1.00 87.50 207 LYS A N 1
ATOM 1507 C CA . LYS A 1 207 ? -6.312 -0.269 -7.815 1.00 87.50 207 LYS A CA 1
ATOM 1508 C C . LYS A 1 207 ? -4.854 -0.671 -7.667 1.00 87.50 207 LYS A C 1
ATOM 1510 O O . LYS A 1 207 ? -4.186 -0.951 -8.660 1.00 87.50 207 LYS A O 1
ATOM 1515 N N . LEU A 1 208 ? -4.391 -0.735 -6.427 1.00 88.94 208 LEU A N 1
ATOM 1516 C CA . LEU A 1 208 ? -3.144 -1.394 -6.078 1.00 88.94 208 LEU A CA 1
ATOM 1517 C C . LEU A 1 208 ? -3.501 -2.767 -5.511 1.00 88.94 208 LEU A C 1
ATOM 1519 O O . LEU A 1 208 ? -4.079 -2.871 -4.433 1.00 88.94 208 LEU A O 1
ATOM 1523 N N . SER A 1 209 ? -3.204 -3.819 -6.268 1.00 87.69 209 SER A N 1
ATOM 1524 C CA . SER A 1 209 ? -3.299 -5.193 -5.779 1.00 87.69 209 SER A CA 1
ATOM 1525 C C . SER A 1 209 ? -1.908 -5.760 -5.610 1.00 87.69 209 SER A C 1
ATOM 1527 O O . SER A 1 209 ? -1.058 -5.627 -6.486 1.00 87.69 209 SER A O 1
ATOM 1529 N N . TYR A 1 210 ? -1.709 -6.416 -4.482 1.00 86.50 210 TYR A N 1
ATOM 1530 C CA . TYR A 1 210 ? -0.483 -7.091 -4.119 1.00 86.50 210 TYR A CA 1
ATOM 1531 C C . TYR A 1 210 ? -0.836 -8.527 -3.738 1.00 86.50 210 TYR A C 1
ATOM 1533 O O . TYR A 1 210 ? -1.955 -8.816 -3.316 1.00 86.50 210 TYR A O 1
ATOM 1541 N N . SER A 1 211 ? 0.117 -9.427 -3.930 1.00 88.38 211 SER A N 1
ATOM 1542 C CA . SER A 1 211 ? 0.032 -10.800 -3.449 1.00 88.38 211 SER A CA 1
ATOM 1543 C C . SER A 1 211 ? 1.146 -10.989 -2.430 1.00 88.38 211 SER A C 1
ATOM 1545 O O . SER A 1 211 ? 2.302 -10.717 -2.753 1.00 88.38 211 SER A O 1
ATOM 1547 N N . GLY A 1 212 ? 0.806 -11.454 -1.229 1.00 90.31 212 GLY A N 1
ATOM 1548 C CA . GLY A 1 212 ? 1.729 -11.556 -0.093 1.00 90.31 212 GLY A CA 1
ATOM 1549 C C . GLY A 1 212 ? 1.532 -10.432 0.923 1.00 90.31 212 GLY A C 1
ATOM 1550 O O . GLY A 1 212 ? 0.475 -9.809 0.954 1.00 90.31 212 GLY A O 1
ATOM 1551 N N . ASP A 1 213 ? 2.550 -10.183 1.742 1.00 89.25 213 ASP A N 1
ATOM 1552 C CA . ASP A 1 213 ? 2.472 -9.228 2.849 1.00 89.25 213 ASP A CA 1
ATOM 1553 C C . ASP A 1 213 ? 2.828 -7.800 2.404 1.00 89.25 213 ASP A C 1
ATOM 1555 O O . ASP A 1 213 ? 3.770 -7.588 1.636 1.00 89.25 213 ASP A O 1
ATOM 1559 N N . ILE A 1 214 ? 2.120 -6.802 2.945 1.00 89.19 214 ILE A N 1
ATOM 1560 C CA . ILE A 1 214 ? 2.578 -5.406 2.943 1.00 89.19 214 ILE A CA 1
ATOM 1561 C C . ILE A 1 214 ? 3.220 -5.108 4.292 1.00 89.19 214 ILE A C 1
ATOM 1563 O O . ILE A 1 214 ? 2.596 -5.251 5.339 1.00 89.19 214 ILE A O 1
ATOM 1567 N N . THR A 1 215 ? 4.448 -4.598 4.262 1.00 86.31 215 THR A N 1
ATOM 1568 C CA . THR A 1 215 ? 5.085 -3.967 5.420 1.00 86.31 215 THR A CA 1
ATOM 1569 C C . THR A 1 215 ? 5.339 -2.502 5.105 1.00 86.31 215 THR A C 1
ATOM 1571 O O . THR A 1 215 ? 5.957 -2.182 4.090 1.00 86.31 215 THR A O 1
ATOM 1574 N N . ILE A 1 216 ? 4.864 -1.615 5.976 1.00 85.12 216 ILE A N 1
ATOM 1575 C CA . ILE A 1 216 ? 5.110 -0.176 5.891 1.00 85.12 216 ILE A CA 1
ATOM 1576 C C . ILE A 1 216 ? 6.067 0.183 7.027 1.00 85.12 216 ILE A C 1
ATOM 1578 O O . ILE A 1 216 ? 5.691 0.114 8.194 1.00 85.12 216 ILE A O 1
ATOM 1582 N N . ASP A 1 217 ? 7.300 0.547 6.676 1.00 79.06 217 ASP A N 1
ATOM 1583 C CA . ASP A 1 217 ? 8.362 0.877 7.630 1.00 79.06 217 ASP A CA 1
ATOM 1584 C C . ASP A 1 217 ? 8.813 2.338 7.479 1.00 79.06 217 ASP A C 1
ATOM 1586 O O . ASP A 1 217 ? 8.970 2.860 6.371 1.00 79.06 217 ASP A O 1
ATOM 1590 N N . ALA A 1 218 ? 9.003 3.007 8.613 1.00 69.31 218 ALA A N 1
ATOM 1591 C CA . ALA A 1 218 ? 9.385 4.407 8.712 1.00 69.31 218 ALA A CA 1
ATOM 1592 C C . ALA A 1 218 ? 10.899 4.574 8.561 1.00 69.31 218 ALA A C 1
ATOM 1594 O O . ALA A 1 218 ? 11.618 4.726 9.544 1.00 69.31 218 ALA A O 1
ATOM 1595 N N . ASN A 1 219 ? 11.398 4.630 7.328 1.00 64.50 219 ASN A N 1
ATOM 1596 C CA . ASN A 1 219 ? 12.805 4.968 7.077 1.00 64.50 219 ASN A CA 1
ATOM 1597 C C . ASN A 1 219 ? 13.082 6.488 7.085 1.00 64.50 219 ASN A C 1
ATOM 1599 O O . ASN A 1 219 ? 14.057 6.940 6.484 1.00 64.50 219 ASN A O 1
ATOM 1603 N N . SER A 1 220 ? 12.232 7.295 7.736 1.00 70.12 220 SER A N 1
ATOM 1604 C CA . SER A 1 220 ? 12.421 8.746 7.855 1.00 70.12 220 SER A CA 1
ATOM 1605 C C . SER A 1 220 ? 13.179 9.114 9.141 1.00 70.12 220 SER A C 1
ATOM 1607 O O . SER A 1 220 ? 13.014 8.459 10.176 1.00 70.12 220 SER A O 1
ATOM 1609 N N . PRO A 1 221 ? 13.997 10.185 9.128 1.00 68.56 221 PRO A N 1
ATOM 1610 C CA . PRO A 1 221 ? 14.699 10.663 10.322 1.00 68.56 221 PRO A CA 1
ATOM 1611 C C . PRO A 1 221 ? 13.744 11.131 11.433 1.00 68.56 221 PRO A C 1
ATOM 1613 O O . PRO A 1 221 ? 14.126 11.114 12.602 1.00 68.56 221 PRO A O 1
ATOM 1616 N N . GLU A 1 222 ? 12.498 11.490 11.100 1.00 74.75 222 GLU A N 1
ATOM 1617 C CA . GLU A 1 222 ? 11.461 11.828 12.084 1.00 74.75 222 GLU A CA 1
ATOM 1618 C C . GLU A 1 222 ? 10.842 10.595 12.767 1.00 74.75 222 GLU A C 1
ATOM 1620 O O . GLU A 1 222 ? 10.100 10.753 13.734 1.00 74.75 222 GLU A O 1
ATOM 1625 N N . ARG A 1 223 ? 11.147 9.373 12.294 1.00 70.25 223 ARG A N 1
ATOM 1626 C CA . ARG A 1 223 ? 10.698 8.080 12.852 1.00 70.25 223 ARG A CA 1
ATOM 1627 C C . ARG A 1 223 ? 9.183 7.963 13.052 1.00 70.25 223 ARG A C 1
ATOM 1629 O O . ARG A 1 223 ? 8.723 7.184 13.886 1.00 70.25 223 ARG A O 1
ATOM 1636 N N . THR A 1 224 ? 8.409 8.725 12.288 1.00 74.44 224 THR A N 1
ATOM 1637 C CA . THR A 1 224 ? 6.951 8.627 12.245 1.00 74.44 224 THR A CA 1
ATOM 1638 C C . THR A 1 224 ? 6.544 8.205 10.842 1.00 74.44 224 THR A C 1
ATOM 1640 O O . THR A 1 224 ? 7.003 8.780 9.857 1.00 74.44 224 THR A O 1
ATOM 1643 N N . THR A 1 225 ? 5.697 7.183 10.758 1.00 79.69 225 THR A N 1
ATOM 1644 C CA . THR A 1 225 ? 4.982 6.847 9.527 1.00 79.69 225 THR A CA 1
ATOM 1645 C C . THR A 1 225 ? 3.503 6.942 9.794 1.00 79.69 225 THR A C 1
ATOM 1647 O O . THR A 1 225 ? 3.007 6.431 10.797 1.00 79.69 225 THR A O 1
ATOM 1650 N N . THR A 1 226 ? 2.810 7.567 8.855 1.00 84.00 226 THR A N 1
ATOM 1651 C CA . THR A 1 226 ? 1.363 7.671 8.869 1.00 84.00 226 THR A CA 1
ATOM 1652 C C . THR A 1 226 ? 0.824 6.925 7.664 1.00 84.00 226 THR A C 1
ATOM 1654 O O . THR A 1 226 ? 1.215 7.195 6.529 1.00 84.00 226 THR A O 1
ATOM 1657 N N . VAL A 1 227 ? -0.087 5.990 7.916 1.00 87.81 227 VAL A N 1
ATOM 1658 C CA . VAL A 1 227 ? -0.913 5.376 6.878 1.00 87.81 227 VAL A CA 1
ATOM 1659 C C . VAL A 1 227 ? -2.284 6.009 6.988 1.00 87.81 227 VAL A C 1
ATOM 1661 O O . VAL A 1 227 ? -2.996 5.790 7.965 1.00 87.81 227 VAL A O 1
ATOM 1664 N N . THR A 1 228 ? -2.638 6.816 5.997 1.00 86.38 228 THR A N 1
ATOM 1665 C CA . THR A 1 228 ? -3.927 7.499 5.965 1.00 86.38 228 THR A CA 1
ATOM 1666 C C . THR A 1 228 ? -4.825 6.833 4.935 1.00 86.38 228 THR A C 1
ATOM 1668 O O . THR A 1 228 ? -4.497 6.792 3.752 1.00 86.38 228 THR A O 1
ATOM 1671 N N . VAL A 1 229 ? -5.988 6.360 5.380 1.00 89.81 229 VAL A N 1
ATOM 1672 C CA . VAL A 1 229 ? -7.100 5.987 4.500 1.00 89.81 229 VAL A CA 1
ATOM 1673 C C . VAL A 1 229 ? -8.079 7.153 4.519 1.00 89.81 229 VAL A C 1
ATOM 1675 O O . VAL A 1 229 ? -8.880 7.289 5.438 1.00 89.81 229 VAL A O 1
ATOM 1678 N N . GLN A 1 230 ? -7.964 8.043 3.536 1.00 89.31 230 GLN A N 1
ATOM 1679 C CA . GLN A 1 230 ? -8.785 9.248 3.441 1.00 89.31 230 GLN A CA 1
ATOM 1680 C C . GLN A 1 230 ? -9.439 9.332 2.070 1.00 89.31 230 GLN A C 1
ATOM 1682 O O . GLN A 1 230 ? -8.811 9.070 1.046 1.00 89.31 230 GLN A O 1
ATOM 1687 N N . ASN A 1 231 ? -10.697 9.758 2.070 1.00 86.31 231 ASN A N 1
ATOM 1688 C CA . ASN A 1 231 ? -11.363 10.255 0.884 1.00 86.31 231 ASN A CA 1
ATOM 1689 C C . ASN A 1 231 ? -11.378 11.781 0.980 1.00 86.31 231 ASN A C 1
ATOM 1691 O O . ASN A 1 231 ? -11.752 12.335 2.015 1.00 86.31 231 ASN A O 1
ATOM 1695 N N . SER A 1 232 ? -10.898 12.458 -0.059 1.00 86.69 232 SER A N 1
ATOM 1696 C CA . SER A 1 232 ? -10.912 13.920 -0.121 1.00 86.69 232 SER A CA 1
ATOM 1697 C C . SER A 1 232 ? -12.304 14.479 -0.435 1.00 86.69 232 SER A C 1
ATOM 1699 O O . SER A 1 232 ? -12.546 15.657 -0.178 1.00 86.69 232 SER A O 1
ATOM 1701 N N . ASP A 1 233 ? -13.219 13.652 -0.952 1.00 88.69 233 ASP A N 1
ATOM 1702 C CA . ASP A 1 233 ? -14.621 13.998 -1.183 1.00 88.69 233 ASP A CA 1
ATOM 1703 C C . ASP A 1 233 ? -15.468 13.678 0.066 1.00 88.69 233 ASP A C 1
ATOM 1705 O O . ASP A 1 233 ? -15.637 12.503 0.404 1.00 88.69 233 ASP A O 1
ATOM 1709 N N . PRO A 1 234 ? -16.046 14.688 0.746 1.00 82.50 234 PRO A N 1
ATOM 1710 C CA . PRO A 1 234 ? -16.842 14.482 1.956 1.00 82.50 234 PRO A CA 1
ATOM 1711 C C . PRO A 1 234 ? -18.167 13.742 1.713 1.00 82.50 234 PRO A C 1
ATOM 1713 O O . PRO A 1 234 ? -18.832 13.364 2.675 1.00 82.50 234 PRO A O 1
ATOM 1716 N N . LEU A 1 235 ? -18.583 13.549 0.456 1.00 89.38 235 LEU A N 1
ATOM 1717 C CA . LEU A 1 235 ? -19.783 12.782 0.103 1.00 89.38 235 LEU A CA 1
ATOM 1718 C C . LEU A 1 235 ? -19.514 11.279 -0.033 1.00 89.38 235 LEU A C 1
ATOM 1720 O O . LEU A 1 235 ? -20.451 10.503 -0.226 1.00 89.38 235 LEU A O 1
ATOM 1724 N N . GLN A 1 236 ? -18.252 10.865 0.045 1.00 88.12 236 GLN A N 1
ATOM 1725 C CA . GLN A 1 236 ? -17.833 9.487 -0.144 1.00 88.12 236 GLN A CA 1
ATOM 1726 C C . GLN A 1 236 ? -17.117 8.955 1.096 1.00 88.12 236 GLN A C 1
ATOM 1728 O O . GLN A 1 236 ? -16.517 9.690 1.877 1.00 88.12 236 GLN A O 1
ATOM 1733 N N . SER A 1 237 ? -17.166 7.639 1.279 1.00 86.88 237 SER A N 1
ATOM 1734 C CA . SER A 1 237 ? -16.517 6.972 2.407 1.00 86.88 237 SER A CA 1
ATOM 1735 C C . SER A 1 237 ? -15.130 6.466 2.019 1.00 86.88 237 SER A C 1
ATOM 1737 O O . SER A 1 237 ? -14.923 5.980 0.906 1.00 86.88 237 SER A O 1
ATOM 1739 N N . ALA A 1 238 ? -14.185 6.548 2.954 1.00 90.00 238 ALA A N 1
ATOM 1740 C CA . ALA A 1 238 ? -12.931 5.808 2.903 1.00 90.00 238 ALA A CA 1
ATOM 1741 C C . ALA A 1 238 ? -13.056 4.645 3.888 1.00 90.00 238 ALA A C 1
ATOM 1743 O O . ALA A 1 238 ? -13.151 4.865 5.092 1.00 90.00 238 ALA A O 1
ATOM 1744 N N . ASN A 1 239 ? -13.110 3.417 3.380 1.00 90.25 239 ASN A N 1
ATOM 1745 C CA . ASN A 1 239 ? -13.307 2.241 4.220 1.00 90.25 239 ASN A CA 1
ATOM 1746 C C . ASN A 1 239 ? -11.986 1.488 4.378 1.00 90.25 239 ASN A C 1
ATOM 1748 O O . ASN A 1 239 ? -11.321 1.190 3.386 1.00 90.25 239 ASN A O 1
ATOM 1752 N N . LEU A 1 240 ? -11.652 1.126 5.615 1.00 92.50 240 LEU A N 1
ATOM 1753 C CA . LEU A 1 240 ? -10.650 0.111 5.918 1.00 92.50 240 LEU A CA 1
ATOM 1754 C C . LEU A 1 240 ? -11.389 -1.172 6.303 1.00 92.50 240 LEU A C 1
ATOM 1756 O O . LEU A 1 240 ? -12.076 -1.214 7.319 1.00 92.50 240 LEU A O 1
ATOM 1760 N N . SER A 1 241 ? -11.276 -2.203 5.469 1.00 91.69 241 SER A N 1
ATOM 1761 C CA . SER A 1 241 ? -11.827 -3.530 5.741 1.00 91.69 241 SER A CA 1
ATOM 1762 C C . SER A 1 241 ? -10.673 -4.510 5.894 1.00 91.69 241 SER A C 1
ATOM 1764 O O . SER A 1 241 ? -9.803 -4.577 5.026 1.00 91.69 241 SER A O 1
ATOM 1766 N N . ILE A 1 242 ? -10.645 -5.217 7.020 1.00 92.00 242 ILE A N 1
ATOM 1767 C CA . ILE A 1 242 ? -9.601 -6.178 7.367 1.00 92.00 242 ILE A CA 1
ATOM 1768 C C . ILE A 1 242 ? -10.295 -7.508 7.631 1.00 92.00 242 ILE A C 1
ATOM 1770 O O . ILE A 1 242 ? -11.119 -7.620 8.536 1.00 92.00 242 ILE A O 1
ATOM 1774 N N . GLU A 1 243 ? -9.969 -8.509 6.821 1.00 89.06 243 GLU A N 1
ATOM 1775 C CA . GLU A 1 243 ? -10.377 -9.890 7.052 1.00 89.06 243 GLU A CA 1
ATOM 1776 C C . GLU A 1 243 ? -9.328 -10.539 7.965 1.00 89.06 243 GLU A C 1
ATOM 1778 O O . GLU A 1 243 ? -8.311 -11.044 7.495 1.00 89.06 243 GLU A O 1
ATOM 1783 N N . GLY A 1 244 ? -9.527 -10.453 9.283 1.00 90.44 244 GLY A N 1
ATOM 1784 C CA . GLY A 1 244 ? -8.621 -11.034 10.276 1.00 90.44 244 GLY A CA 1
ATOM 1785 C C . GLY A 1 244 ? -8.402 -10.146 11.496 1.00 90.44 244 GLY A C 1
ATOM 1786 O O . GLY A 1 244 ? -9.216 -9.278 11.812 1.00 90.44 244 GLY A O 1
ATOM 1787 N N . ASP A 1 245 ? -7.286 -10.387 12.179 1.00 91.56 245 ASP A N 1
ATOM 1788 C CA . ASP A 1 245 ? -6.958 -9.712 13.430 1.00 91.56 245 ASP A CA 1
ATOM 1789 C C . ASP A 1 245 ? -6.334 -8.333 13.192 1.00 91.56 245 ASP A C 1
ATOM 1791 O O . ASP A 1 245 ? -5.505 -8.134 12.301 1.00 91.56 245 ASP A O 1
ATOM 1795 N N . VAL A 1 246 ? -6.673 -7.389 14.069 1.00 92.75 246 VAL A N 1
ATOM 1796 C CA . VAL A 1 246 ? -5.976 -6.107 14.196 1.00 92.75 246 VAL A CA 1
ATOM 1797 C C . VAL A 1 246 ? -5.174 -6.135 15.491 1.00 92.75 246 VAL A C 1
ATOM 1799 O O . VAL A 1 246 ? -5.744 -6.153 16.581 1.00 92.75 246 VAL A O 1
ATOM 1802 N N . ILE A 1 247 ? -3.844 -6.132 15.380 1.00 90.88 247 ILE A N 1
ATOM 1803 C CA . ILE A 1 247 ? -2.930 -6.130 16.529 1.00 90.88 247 ILE A CA 1
ATOM 1804 C C . ILE A 1 247 ? -2.239 -4.770 16.614 1.00 90.88 247 ILE A C 1
ATOM 1806 O O . ILE A 1 247 ? -1.565 -4.345 15.677 1.00 90.88 247 ILE A O 1
ATOM 1810 N N . VAL A 1 248 ? -2.364 -4.107 17.763 1.00 91.75 248 VAL A N 1
ATOM 1811 C CA . VAL A 1 248 ? -1.710 -2.826 18.056 1.00 91.75 248 VAL A CA 1
ATOM 1812 C C . VAL A 1 248 ? -0.667 -3.053 19.153 1.00 91.75 248 VAL A C 1
ATOM 1814 O O . VAL A 1 248 ? -1.001 -3.193 20.328 1.00 91.75 248 VAL A O 1
ATOM 1817 N N . ASN A 1 249 ? 0.608 -3.139 18.764 1.00 87.88 249 ASN A N 1
ATOM 1818 C CA . ASN A 1 249 ? 1.725 -3.347 19.690 1.00 87.88 249 ASN A CA 1
ATOM 1819 C C . ASN A 1 249 ? 2.237 -1.999 20.219 1.00 87.88 249 ASN A C 1
ATOM 1821 O O . ASN A 1 249 ? 3.069 -1.350 19.586 1.00 87.88 249 ASN A O 1
ATOM 1825 N N . GLY A 1 250 ? 1.745 -1.590 21.390 1.00 81.62 250 GLY A N 1
ATOM 1826 C CA . GLY A 1 250 ? 2.010 -0.261 21.950 1.00 81.62 250 GLY A CA 1
ATOM 1827 C C . GLY A 1 250 ? 1.215 0.854 21.252 1.00 81.62 250 GLY A C 1
ATOM 1828 O O . GLY A 1 250 ? 0.526 0.621 20.266 1.00 81.62 250 GLY A O 1
ATOM 1829 N N . GLY A 1 251 ? 1.288 2.082 21.774 1.00 85.62 251 GLY A N 1
ATOM 1830 C CA . GLY A 1 251 ? 0.498 3.215 21.269 1.00 85.62 251 GLY A CA 1
ATOM 1831 C C . GLY A 1 251 ? -0.955 3.226 21.764 1.00 85.62 251 GLY A C 1
ATOM 1832 O O . GLY A 1 251 ? -1.286 2.591 22.764 1.00 85.62 251 GLY A O 1
ATOM 1833 N N . THR A 1 252 ? -1.816 3.994 21.093 1.00 89.31 252 THR A N 1
ATOM 1834 C CA . THR A 1 252 ? -3.230 4.181 21.459 1.00 89.31 252 THR A CA 1
ATOM 1835 C C . THR A 1 252 ? -4.136 4.016 20.247 1.00 89.31 252 THR A C 1
ATOM 1837 O O . THR A 1 252 ? -3.805 4.487 19.162 1.00 89.31 252 THR A O 1
ATOM 1840 N N . VAL A 1 253 ? -5.317 3.431 20.445 1.00 91.62 253 VAL A N 1
ATOM 1841 C CA . VAL A 1 253 ? -6.430 3.543 19.494 1.00 91.62 253 VAL A CA 1
ATOM 1842 C C . VAL A 1 253 ? -7.279 4.733 19.929 1.00 91.62 253 VAL A C 1
ATOM 1844 O O . VAL A 1 253 ? -7.707 4.804 21.081 1.00 91.62 253 VAL A O 1
ATOM 1847 N N . THR A 1 254 ? -7.479 5.701 19.040 1.00 88.12 254 THR A N 1
ATOM 1848 C CA . THR A 1 254 ? -8.244 6.920 19.324 1.00 88.12 254 THR A CA 1
ATOM 1849 C C . THR A 1 254 ? -9.315 7.100 18.268 1.00 88.12 254 THR A C 1
ATOM 1851 O O . THR A 1 254 ? -9.047 6.934 17.083 1.00 88.12 254 THR A O 1
ATOM 1854 N N . PHE A 1 255 ? -10.508 7.459 18.727 1.00 87.88 255 PHE A N 1
ATOM 1855 C CA . PHE A 1 255 ? -11.679 7.710 17.904 1.00 87.88 255 PHE A CA 1
ATOM 1856 C C . PHE A 1 255 ? -12.053 9.193 17.997 1.00 87.88 255 PHE A C 1
ATOM 1858 O O . PHE A 1 255 ? -11.915 9.805 19.063 1.00 87.88 255 PHE A O 1
ATOM 1865 N N . ALA A 1 256 ? -12.508 9.788 16.898 1.00 85.69 256 ALA A N 1
ATOM 1866 C CA . ALA A 1 256 ? -13.071 11.131 16.901 1.00 85.69 256 ALA A CA 1
ATOM 1867 C C . ALA A 1 256 ? -14.429 11.166 17.633 1.00 85.69 256 ALA A C 1
ATOM 1869 O O . ALA A 1 256 ? -15.002 10.147 18.022 1.00 85.69 256 ALA A O 1
ATOM 1870 N N . SER A 1 257 ? -14.971 12.367 17.850 1.00 84.44 257 SER A N 1
ATOM 1871 C CA . SER A 1 257 ? -16.283 12.505 18.495 1.00 84.44 257 SER A CA 1
ATOM 1872 C C . SER A 1 257 ? -17.378 11.841 17.656 1.00 84.44 257 SER A C 1
ATOM 1874 O O . SER A 1 257 ? -17.513 12.146 16.475 1.00 84.44 257 SER A O 1
ATOM 1876 N N . SER A 1 258 ? -18.226 11.035 18.300 1.00 78.88 258 SER A N 1
ATOM 1877 C CA . SER A 1 258 ? -19.348 10.298 17.682 1.00 78.88 258 SER A CA 1
ATOM 1878 C C . SER A 1 258 ? -18.969 9.050 16.872 1.00 78.88 258 SER A C 1
ATOM 1880 O O . SER A 1 258 ? -19.827 8.496 16.191 1.00 78.88 258 SER A O 1
ATOM 1882 N N . GLU A 1 259 ? -17.726 8.579 16.960 1.00 87.69 259 GLU A N 1
ATOM 1883 C CA . GLU A 1 259 ? -17.326 7.275 16.420 1.00 87.69 259 GLU A CA 1
ATOM 1884 C C . GLU A 1 259 ? -17.628 6.136 17.410 1.00 87.69 259 GLU A C 1
ATOM 1886 O O . GLU A 1 259 ? -17.635 6.325 18.629 1.00 87.69 259 GLU A O 1
ATOM 1891 N N . THR A 1 260 ? -17.895 4.941 16.878 1.00 85.88 260 THR A N 1
ATOM 1892 C CA . THR A 1 260 ? -18.344 3.774 17.651 1.00 85.88 260 THR A CA 1
ATOM 1893 C C . THR A 1 260 ? -17.547 2.526 17.295 1.00 85.88 260 THR A C 1
ATOM 1895 O O . THR A 1 260 ? -17.250 2.296 16.124 1.00 85.88 260 THR A O 1
ATOM 1898 N N . ILE A 1 261 ? -17.295 1.667 18.284 1.00 88.12 261 ILE A N 1
ATOM 1899 C CA . ILE A 1 261 ? -16.944 0.261 18.050 1.00 88.12 261 ILE A CA 1
ATOM 1900 C C . ILE A 1 261 ? -18.254 -0.526 18.072 1.00 88.12 261 ILE A C 1
ATOM 1902 O O . ILE A 1 261 ? -18.914 -0.585 19.107 1.00 88.12 261 ILE A O 1
ATOM 1906 N N . ASP A 1 262 ? -18.627 -1.104 16.934 1.00 85.25 262 ASP A N 1
ATOM 1907 C CA . ASP A 1 262 ? -19.848 -1.897 16.782 1.00 85.25 262 ASP A CA 1
ATOM 1908 C C . ASP A 1 262 ? -19.479 -3.362 16.520 1.00 85.25 262 ASP A C 1
ATOM 1910 O O . ASP A 1 262 ? -18.956 -3.700 15.456 1.00 85.25 262 ASP A O 1
ATOM 1914 N N . ALA A 1 263 ? -19.723 -4.223 17.509 1.00 84.38 263 ALA A N 1
ATOM 1915 C CA . ALA A 1 263 ? -19.613 -5.670 17.367 1.00 84.38 263 ALA A CA 1
ATOM 1916 C C . ALA A 1 263 ? -20.997 -6.216 16.985 1.00 84.38 263 ALA A C 1
ATOM 1918 O O . ALA A 1 263 ? -21.926 -6.192 17.793 1.00 84.38 263 ALA A O 1
ATOM 1919 N N . LYS A 1 264 ? -21.154 -6.670 15.737 1.00 80.75 264 LYS A N 1
ATOM 1920 C CA . LYS A 1 264 ? -22.443 -7.144 15.207 1.00 80.75 264 LYS A CA 1
ATOM 1921 C C . LYS A 1 264 ? -22.627 -8.633 15.484 1.00 80.75 264 LYS A C 1
ATOM 1923 O O . LYS A 1 264 ? -21.667 -9.377 15.552 1.00 80.75 264 LYS A O 1
ATOM 1928 N N . THR A 1 265 ? -23.871 -9.112 15.535 1.00 72.75 265 THR A N 1
ATOM 1929 C CA . THR A 1 265 ? -24.197 -10.533 15.806 1.00 72.75 265 THR A CA 1
ATOM 1930 C C . THR A 1 265 ? -23.723 -11.005 17.195 1.00 72.75 265 THR A C 1
ATOM 1932 O O . THR A 1 265 ? -23.605 -10.179 18.090 1.00 72.75 265 THR A O 1
ATOM 1935 N N . ALA A 1 266 ? -23.540 -12.309 17.438 1.00 67.69 266 ALA A N 1
ATOM 1936 C CA . ALA A 1 266 ? -23.186 -12.879 18.751 1.00 67.69 266 ALA A CA 1
ATOM 1937 C C . ALA A 1 266 ? -21.733 -12.580 19.200 1.00 67.69 266 ALA A C 1
ATOM 1939 O O . ALA A 1 266 ? -21.154 -13.332 19.987 1.00 67.69 266 ALA A O 1
ATOM 1940 N N . ASP A 1 267 ? -21.147 -11.502 18.683 1.00 78.56 267 ASP A N 1
ATOM 1941 C CA . ASP A 1 267 ? -19.772 -11.106 18.929 1.00 78.56 267 ASP A CA 1
ATOM 1942 C C . ASP A 1 267 ? -19.638 -10.480 20.318 1.00 78.56 267 ASP A C 1
ATOM 1944 O O . ASP A 1 267 ? -20.458 -9.680 20.770 1.00 78.56 267 ASP A O 1
ATOM 1948 N N . THR A 1 268 ? -18.571 -10.852 21.018 1.00 80.44 268 THR A N 1
ATOM 1949 C CA . THR A 1 268 ? -18.267 -10.323 22.347 1.00 80.44 268 THR A CA 1
ATOM 1950 C C . THR A 1 268 ? -17.103 -9.353 22.265 1.00 80.44 268 THR A C 1
ATOM 1952 O O . THR A 1 268 ? -16.032 -9.721 21.780 1.00 80.44 268 THR A O 1
ATOM 1955 N N . LEU A 1 269 ? -17.255 -8.162 22.841 1.00 86.50 269 LEU A N 1
ATOM 1956 C CA . LEU A 1 269 ? -16.114 -7.298 23.116 1.00 86.50 269 LEU A CA 1
ATOM 1957 C C . LEU A 1 269 ? -15.451 -7.746 24.424 1.00 86.50 269 LEU A C 1
ATOM 1959 O O . LEU A 1 269 ? -16.019 -7.596 25.506 1.00 86.50 269 LEU A O 1
ATOM 1963 N N . LYS A 1 270 ? -14.253 -8.327 24.327 1.00 87.31 270 LYS A N 1
ATOM 1964 C CA . LYS A 1 270 ? -13.498 -8.826 25.482 1.00 87.31 270 LYS A CA 1
ATOM 1965 C C . LYS A 1 270 ? -12.296 -7.935 25.770 1.00 87.31 270 LYS A C 1
ATOM 1967 O O . LYS A 1 270 ? -11.388 -7.830 24.952 1.00 87.31 270 LYS A O 1
ATOM 1972 N N . PHE A 1 271 ? -12.236 -7.402 26.986 1.00 87.88 271 PHE A N 1
ATOM 1973 C CA . PHE A 1 271 ? -11.055 -6.724 27.514 1.00 87.88 271 PHE A CA 1
ATOM 1974 C C . PHE A 1 271 ? -10.307 -7.669 28.454 1.00 87.88 271 PHE A C 1
ATOM 1976 O O . PHE A 1 271 ? -10.887 -8.208 29.393 1.00 87.88 271 PHE A O 1
ATOM 1983 N N . THR A 1 272 ? -9.023 -7.908 28.191 1.00 86.38 272 THR A N 1
ATOM 1984 C CA . THR A 1 272 ? -8.129 -8.656 29.088 1.00 86.38 272 THR A CA 1
ATOM 1985 C C . THR A 1 272 ? -6.944 -7.762 29.410 1.00 86.38 272 THR A C 1
ATOM 1987 O O . THR A 1 272 ? -6.279 -7.284 28.497 1.00 86.38 272 THR A O 1
ATOM 1990 N N . SER A 1 273 ? -6.704 -7.513 30.694 1.00 87.69 273 SER A N 1
ATOM 1991 C CA . SER A 1 273 ? -5.579 -6.713 31.171 1.00 87.69 273 SER A CA 1
ATOM 1992 C C . SER A 1 273 ? -4.869 -7.467 32.289 1.00 87.69 273 SER A C 1
ATOM 1994 O O . SER A 1 273 ? -5.516 -8.115 33.110 1.00 87.69 273 SER A O 1
ATOM 1996 N N . ASP A 1 274 ? -3.543 -7.395 32.295 1.00 90.19 274 ASP A N 1
ATOM 1997 C CA . ASP A 1 274 ? -2.677 -7.788 33.409 1.00 90.19 274 ASP A CA 1
ATOM 1998 C C . ASP A 1 274 ? -2.527 -6.665 34.458 1.00 90.19 274 ASP A C 1
ATOM 2000 O O . ASP A 1 274 ? -1.971 -6.888 35.534 1.00 90.19 274 ASP A O 1
ATOM 2004 N N . GLY A 1 275 ? -3.054 -5.474 34.159 1.00 91.38 275 GLY A N 1
ATOM 2005 C CA . GLY A 1 275 ? -3.139 -4.321 35.045 1.00 91.38 275 GLY A CA 1
ATOM 2006 C C . GLY A 1 275 ? -4.580 -3.869 35.295 1.00 91.38 275 GLY A C 1
ATOM 2007 O O . GLY A 1 275 ? -5.537 -4.638 35.207 1.00 91.38 275 GLY A O 1
ATOM 2008 N N . ASN A 1 276 ? -4.734 -2.587 35.631 1.00 89.00 276 ASN A N 1
ATOM 2009 C CA . ASN A 1 276 ? -6.043 -1.989 35.878 1.00 89.00 276 ASN A CA 1
ATOM 2010 C C . ASN A 1 276 ? -6.689 -1.531 34.567 1.00 89.00 276 ASN A C 1
ATOM 2012 O O . ASN A 1 276 ? -6.079 -0.791 33.795 1.00 89.00 276 ASN A O 1
ATOM 2016 N N . LEU A 1 277 ? -7.966 -1.866 34.380 1.00 88.62 277 LEU A N 1
ATOM 2017 C CA . LEU A 1 277 ? -8.818 -1.177 33.417 1.00 88.62 277 LEU A CA 1
ATOM 2018 C C . LEU A 1 277 ? -9.372 0.092 34.077 1.00 88.62 277 LEU A C 1
ATOM 2020 O O . LEU A 1 277 ? -10.122 0.011 35.048 1.00 88.62 277 LEU A O 1
ATOM 2024 N N . ALA A 1 278 ? -8.996 1.260 33.560 1.00 86.75 278 ALA A N 1
ATOM 2025 C CA . ALA A 1 278 ? -9.501 2.545 34.028 1.00 86.75 278 ALA A CA 1
ATOM 2026 C C . ALA A 1 278 ? -10.462 3.141 32.997 1.00 86.75 278 ALA A C 1
ATOM 2028 O O . ALA A 1 278 ? -10.124 3.270 31.822 1.00 86.75 278 ALA A O 1
ATOM 2029 N N . MET A 1 279 ? -11.649 3.539 33.451 1.00 87.75 279 MET A N 1
ATOM 2030 C CA . MET A 1 279 ? -12.617 4.285 32.652 1.00 87.75 279 MET A CA 1
ATOM 2031 C C . MET A 1 279 ? -12.819 5.649 33.302 1.00 87.75 279 MET A C 1
ATOM 2033 O O . MET A 1 279 ? -13.187 5.731 34.472 1.00 87.75 279 MET A O 1
ATOM 2037 N N . VAL A 1 280 ? -12.560 6.721 32.555 1.00 83.81 280 VAL A N 1
ATOM 2038 C CA . VAL A 1 280 ? -12.803 8.089 33.025 1.00 83.81 280 VAL A CA 1
ATOM 2039 C C . VAL A 1 280 ? -14.165 8.529 32.510 1.00 83.81 280 VAL A C 1
ATOM 2041 O O . VAL A 1 280 ? -14.353 8.735 31.313 1.00 83.81 280 VAL A O 1
ATOM 2044 N N . LEU A 1 281 ? -15.119 8.658 33.424 1.00 83.06 281 LEU A N 1
ATOM 2045 C CA . LEU A 1 281 ? -16.460 9.155 33.138 1.00 83.06 281 LEU A CA 1
ATOM 2046 C C . LEU A 1 281 ? -16.515 10.633 33.525 1.00 83.06 281 LEU A C 1
ATOM 2048 O O . LEU A 1 281 ? -16.184 10.972 34.659 1.00 83.06 281 LEU A O 1
ATOM 2052 N N . GLY A 1 282 ? -16.928 11.522 32.617 1.00 66.75 282 GLY A N 1
ATOM 2053 C CA . GLY A 1 282 ? -17.090 12.923 33.001 1.00 66.75 282 GLY A CA 1
ATOM 2054 C C . GLY A 1 282 ? -17.554 13.889 31.914 1.00 66.75 282 GLY A C 1
ATOM 2055 O O . GLY A 1 282 ? -16.971 13.987 30.840 1.00 66.75 282 GLY A O 1
ATOM 2056 N N . ASP A 1 283 ? -18.582 14.653 32.265 1.00 65.06 283 ASP A N 1
ATOM 2057 C CA . ASP A 1 283 ? -18.608 16.113 32.164 1.00 65.06 283 ASP A CA 1
ATOM 2058 C C . ASP A 1 283 ? -18.889 16.660 33.583 1.00 65.06 283 ASP A C 1
ATOM 2060 O O . ASP A 1 283 ? -19.180 15.885 34.497 1.00 65.06 283 ASP A O 1
ATOM 2064 N N . ALA A 1 284 ? -18.774 17.973 33.810 1.00 56.62 284 ALA A N 1
ATOM 2065 C CA . ALA A 1 284 ? -18.887 18.568 35.153 1.00 56.62 284 ALA A CA 1
ATOM 2066 C C . ALA A 1 284 ? -20.248 18.341 35.852 1.00 56.62 284 ALA A C 1
ATOM 2068 O O . ALA A 1 284 ? -20.367 18.586 37.050 1.00 56.62 284 ALA A O 1
ATOM 2069 N N . ALA A 1 285 ? -21.267 17.887 35.120 1.00 71.94 285 ALA A N 1
ATOM 2070 C CA . ALA A 1 285 ? -22.603 17.609 35.640 1.00 71.94 285 ALA A CA 1
ATOM 2071 C C . ALA A 1 285 ? -22.809 16.129 36.012 1.00 71.94 285 ALA A C 1
ATOM 2073 O O . ALA A 1 285 ? -23.857 15.769 36.540 1.00 71.94 285 ALA A O 1
ATOM 2074 N N . GLY A 1 286 ? -21.814 15.279 35.750 1.00 62.44 286 GLY A N 1
ATOM 2075 C CA . GLY A 1 286 ? -21.846 13.854 36.046 1.00 62.44 286 GLY A CA 1
ATOM 2076 C C . GLY A 1 286 ? -22.820 13.045 35.190 1.00 62.44 286 GLY A C 1
ATOM 2077 O O . GLY A 1 286 ? -23.323 12.001 35.599 1.00 62.44 286 GLY A O 1
ATOM 2078 N N . ASN A 1 287 ? -23.088 13.523 33.974 1.00 71.62 287 ASN A N 1
ATOM 2079 C CA . ASN A 1 287 ? -24.078 12.923 33.079 1.00 71.62 287 ASN A CA 1
ATOM 2080 C C . ASN A 1 287 ? -23.550 11.713 32.296 1.00 71.62 287 ASN A C 1
ATOM 2082 O O . ASN A 1 287 ? -24.300 11.079 31.551 1.00 71.62 287 ASN A O 1
ATOM 2086 N N . LYS A 1 288 ? -22.253 11.407 32.398 1.00 82.38 288 LYS A N 1
ATOM 2087 C CA . LYS A 1 288 ? -21.630 10.294 31.675 1.00 82.38 288 LYS A CA 1
ATOM 2088 C C . LYS A 1 288 ? -21.648 9.044 32.543 1.00 82.38 288 LYS A C 1
ATOM 2090 O O . LYS A 1 288 ? -21.247 9.084 33.704 1.00 82.38 288 LYS A O 1
ATOM 2095 N N . LYS A 1 289 ? -22.098 7.938 31.956 1.00 87.25 289 LYS A N 1
ATOM 2096 C CA . LYS A 1 289 ? -22.172 6.631 32.606 1.00 87.25 289 LYS A CA 1
ATOM 2097 C C . LYS A 1 289 ? -21.641 5.552 31.675 1.00 87.25 289 LYS A C 1
ATOM 2099 O O . LYS A 1 289 ? -21.671 5.717 30.456 1.00 87.25 289 LYS A O 1
ATOM 2104 N N . VAL A 1 290 ? -21.204 4.444 32.258 1.00 90.50 290 VAL A N 1
ATOM 2105 C CA . VAL A 1 290 ? -21.154 3.159 31.556 1.00 90.50 290 VAL A CA 1
ATOM 2106 C C . VAL A 1 290 ? -22.548 2.559 31.627 1.00 90.50 290 VAL A C 1
ATOM 2108 O O . VAL A 1 290 ? -23.105 2.489 32.719 1.00 90.50 290 VAL A O 1
ATOM 2111 N N . TYR A 1 291 ? -23.093 2.130 30.491 1.00 87.38 291 TYR A N 1
ATOM 2112 C CA . TYR A 1 291 ? -24.371 1.428 30.412 1.00 87.38 291 TYR A CA 1
ATOM 2113 C C . TYR A 1 291 ? -24.157 0.030 29.839 1.00 87.38 291 TYR A C 1
ATOM 2115 O O . TYR A 1 291 ? -23.384 -0.154 28.900 1.00 87.38 291 TYR A O 1
ATOM 2123 N N . ILE A 1 292 ? -24.886 -0.937 30.379 1.00 89.50 292 ILE A N 1
ATOM 2124 C CA . ILE A 1 292 ? -25.186 -2.207 29.730 1.00 89.50 292 ILE A CA 1
ATOM 2125 C C . ILE A 1 292 ? -26.678 -2.164 29.444 1.00 89.50 292 ILE A C 1
ATOM 2127 O O . ILE A 1 292 ? -27.471 -2.005 30.372 1.00 89.50 292 ILE A O 1
ATOM 2131 N N . TYR A 1 293 ? -27.046 -2.272 28.174 1.00 87.19 293 TYR A N 1
ATOM 2132 C CA . TYR A 1 293 ? -28.441 -2.307 27.756 1.00 87.19 293 TYR A CA 1
ATOM 2133 C C . TYR A 1 293 ? -28.940 -3.746 27.638 1.00 87.19 293 TYR A C 1
ATOM 2135 O O . TYR A 1 293 ? -28.153 -4.680 27.465 1.00 87.19 293 TYR A O 1
ATOM 2143 N N . ASP A 1 294 ? -30.254 -3.918 27.714 1.00 87.38 294 ASP A N 1
ATOM 2144 C CA . ASP A 1 294 ? -30.906 -5.144 27.272 1.00 87.38 294 ASP A CA 1
ATOM 2145 C C . ASP A 1 294 ? -30.708 -5.386 25.760 1.00 87.38 294 ASP A C 1
ATOM 2147 O O . ASP A 1 294 ? -30.131 -4.581 25.023 1.00 87.38 294 ASP A O 1
ATOM 2151 N N . SER A 1 295 ? -31.218 -6.515 25.263 1.00 85.81 295 SER A N 1
ATOM 2152 C CA . SER A 1 295 ? -31.104 -6.874 23.846 1.00 85.81 295 SER A CA 1
ATOM 2153 C C . SER A 1 295 ? -31.834 -5.920 22.893 1.00 85.81 295 SER A C 1
ATOM 2155 O O . SER A 1 295 ? -31.648 -6.036 21.684 1.00 85.81 295 SER A O 1
ATOM 2157 N N . THR A 1 296 ? -32.690 -5.015 23.386 1.00 87.00 296 THR A N 1
ATOM 2158 C CA . THR A 1 296 ? -33.342 -4.001 22.541 1.00 87.00 296 THR A CA 1
ATOM 2159 C C . THR A 1 296 ? -32.501 -2.732 22.427 1.00 87.00 296 THR A C 1
ATOM 2161 O O . THR A 1 296 ? -32.849 -1.844 21.649 1.00 87.00 296 THR A O 1
ATOM 2164 N N . GLY A 1 297 ? -31.416 -2.620 23.203 1.00 85.06 297 GLY A N 1
ATOM 2165 C CA . GLY A 1 297 ? -30.545 -1.449 23.228 1.00 85.06 297 GLY A CA 1
ATOM 2166 C C . GLY A 1 297 ? -31.222 -0.203 23.800 1.00 85.06 297 GLY A C 1
ATOM 2167 O O . GLY A 1 297 ? -30.760 0.904 23.543 1.00 85.06 297 GLY A O 1
ATOM 2168 N N . THR A 1 298 ? -32.353 -0.358 24.500 1.00 86.94 298 THR A N 1
ATOM 2169 C CA . THR A 1 298 ? -33.186 0.778 24.935 1.00 86.94 298 T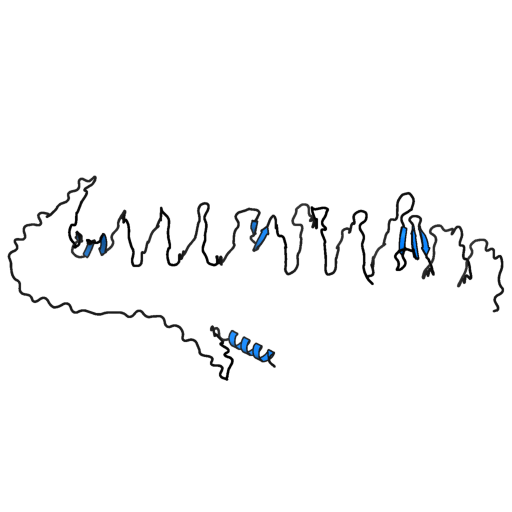HR A CA 1
ATOM 2170 C C . THR A 1 298 ? -33.200 0.943 26.449 1.00 86.94 298 THR A C 1
ATOM 2172 O O . THR A 1 298 ? -33.098 2.072 26.923 1.00 86.94 298 THR A O 1
ATOM 2175 N N . ASN A 1 299 ? -33.299 -0.153 27.207 1.00 88.50 299 ASN A N 1
ATOM 2176 C CA . ASN A 1 299 ? -33.324 -0.102 28.670 1.00 88.50 299 ASN A CA 1
ATOM 2177 C C . ASN A 1 299 ? -31.953 -0.467 29.229 1.00 88.50 299 ASN A C 1
ATOM 2179 O O . ASN A 1 299 ? -31.355 -1.449 28.786 1.00 88.50 299 ASN A O 1
ATOM 2183 N N . ASP A 1 300 ? -31.446 0.307 30.186 1.00 91.00 300 ASP A N 1
ATOM 2184 C CA . ASP A 1 300 ? -30.230 -0.046 30.906 1.00 91.00 300 ASP A CA 1
ATOM 2185 C C . ASP A 1 300 ? -30.527 -1.125 31.952 1.00 91.00 300 ASP A C 1
ATOM 2187 O O . ASP A 1 300 ? -31.388 -0.972 32.807 1.00 91.00 300 ASP A O 1
ATOM 2191 N N . VAL A 1 301 ? -29.792 -2.233 31.890 1.00 92.75 301 VAL A N 1
ATOM 2192 C CA . VAL A 1 301 ? -29.864 -3.324 32.875 1.00 92.75 301 VAL A CA 1
ATOM 2193 C C . VAL A 1 301 ? -28.748 -3.231 33.912 1.00 92.75 301 VAL A C 1
ATOM 2195 O O . VAL A 1 301 ? -28.829 -3.830 34.981 1.00 92.75 301 VAL A O 1
ATOM 2198 N N . PHE A 1 302 ? -27.698 -2.463 33.617 1.00 93.56 302 PHE A N 1
ATOM 2199 C CA . PHE A 1 302 ? -26.644 -2.117 34.562 1.00 93.56 302 PHE A CA 1
ATOM 2200 C C . PHE A 1 302 ? -26.017 -0.783 34.172 1.00 93.56 302 PHE A C 1
ATOM 2202 O O . PHE A 1 302 ? -25.765 -0.537 32.990 1.00 93.56 302 PHE A O 1
ATOM 2209 N N . SER A 1 303 ? -25.714 0.071 35.145 1.00 92.06 303 SER A N 1
ATOM 2210 C CA . SER A 1 303 ? -24.940 1.280 34.878 1.00 92.06 303 SER A CA 1
ATOM 2211 C C . SER A 1 303 ? -24.068 1.722 36.047 1.00 92.06 303 SER A C 1
ATOM 2213 O O . SER A 1 303 ? -24.361 1.444 37.210 1.00 92.06 303 SER A O 1
ATOM 2215 N N . VAL A 1 304 ? -22.977 2.416 35.713 1.00 90.62 304 VAL A N 1
ATOM 2216 C CA . VAL A 1 304 ? -22.087 3.090 36.669 1.00 90.62 304 VAL A CA 1
ATOM 2217 C C . VAL A 1 304 ? -21.917 4.534 36.225 1.00 90.62 304 VAL A C 1
ATOM 2219 O O . VAL A 1 304 ? -21.483 4.775 35.098 1.00 90.62 304 VAL A O 1
ATOM 2222 N N . ASP A 1 305 ? -22.269 5.494 37.078 1.00 88.69 305 ASP A N 1
ATOM 2223 C CA . ASP A 1 305 ? -22.097 6.920 36.781 1.00 88.69 305 ASP A CA 1
ATOM 2224 C C . ASP A 1 305 ? -20.752 7.485 37.268 1.00 88.69 305 ASP A C 1
ATOM 2226 O O . ASP A 1 305 ? -19.977 6.823 37.960 1.00 88.69 305 ASP A O 1
ATOM 2230 N N . SER A 1 306 ? -20.453 8.733 36.903 1.00 87.38 306 SER A N 1
ATOM 2231 C CA . SER A 1 306 ? -19.212 9.410 37.304 1.00 87.38 306 SER A CA 1
ATOM 2232 C C . SER A 1 306 ? -19.118 9.743 38.799 1.00 87.38 306 SER A C 1
ATOM 2234 O O . SER A 1 306 ? -18.052 10.149 39.254 1.00 87.38 306 SER A O 1
ATOM 2236 N N . PHE A 1 307 ? -20.206 9.611 39.563 1.00 82.62 307 PHE A N 1
ATOM 2237 C CA . PHE A 1 307 ? -20.194 9.721 41.026 1.00 82.62 307 PHE A CA 1
ATOM 2238 C C . PHE A 1 307 ? -19.962 8.360 41.703 1.00 82.62 307 PHE A C 1
ATOM 2240 O O . PHE A 1 307 ? -19.837 8.300 42.925 1.00 82.62 307 PHE A O 1
ATOM 2247 N N . GLY A 1 308 ? -19.876 7.277 40.923 1.00 82.56 308 GLY A N 1
ATOM 2248 C CA . GLY A 1 308 ? -19.697 5.915 41.411 1.00 82.56 308 GLY A CA 1
ATOM 2249 C C . GLY A 1 308 ? -20.994 5.239 41.857 1.00 82.56 308 GLY A C 1
ATOM 2250 O O . GLY A 1 308 ? -20.926 4.189 42.496 1.00 82.56 308 GLY A O 1
ATOM 2251 N N . ASN A 1 309 ? -22.167 5.802 41.541 1.00 84.12 309 ASN A N 1
ATOM 2252 C CA . ASN A 1 309 ? -23.431 5.116 41.796 1.00 84.12 309 ASN A CA 1
ATOM 2253 C C . ASN A 1 309 ? -23.573 3.934 40.835 1.00 84.12 309 ASN A C 1
ATOM 2255 O O . ASN A 1 309 ? -23.293 4.065 39.642 1.00 84.12 309 ASN A O 1
ATOM 2259 N N . VAL A 1 310 ? -24.049 2.803 41.358 1.00 89.00 310 VAL A N 1
ATOM 2260 C CA . VAL A 1 310 ? -24.291 1.577 40.591 1.00 89.00 310 VAL A CA 1
ATOM 2261 C C . VAL A 1 310 ? -25.787 1.292 40.554 1.00 89.00 310 VAL A C 1
ATOM 2263 O O . VAL A 1 310 ? -26.438 1.250 41.599 1.00 89.00 310 VAL A O 1
ATOM 2266 N N . PHE A 1 311 ? -26.317 1.065 39.358 1.00 89.88 311 PHE A N 1
ATOM 2267 C CA . PHE A 1 311 ? -27.666 0.558 39.126 1.00 89.88 311 PHE A CA 1
ATOM 2268 C C . PHE A 1 311 ? -27.590 -0.838 38.501 1.00 89.88 311 PHE A C 1
ATOM 2270 O O . PHE A 1 311 ? -26.726 -1.086 37.661 1.00 89.88 311 PHE A O 1
ATOM 2277 N N . ALA A 1 312 ? -28.485 -1.738 38.906 1.00 93.06 312 ALA A N 1
ATOM 2278 C CA . ALA A 1 312 ? -28.633 -3.070 38.328 1.00 93.06 312 ALA A CA 1
ATOM 2279 C C . ALA A 1 312 ? -30.116 -3.473 38.339 1.00 93.06 312 ALA A C 1
ATOM 2281 O O . ALA A 1 312 ? -30.727 -3.519 39.407 1.00 93.06 312 ALA A O 1
ATOM 2282 N N . ASP A 1 313 ? -30.677 -3.772 37.168 1.00 89.38 313 ASP A N 1
ATOM 2283 C CA . ASP A 1 313 ? -32.033 -4.302 37.017 1.00 89.38 313 ASP A CA 1
ATOM 2284 C C . ASP A 1 313 ? -31.983 -5.835 37.092 1.00 89.38 313 ASP A C 1
ATOM 2286 O O . ASP A 1 313 ? -31.682 -6.530 36.119 1.00 89.38 313 ASP A O 1
ATOM 2290 N N . GLY A 1 314 ? -32.164 -6.368 38.304 1.00 86.38 314 GLY A N 1
ATOM 2291 C CA . GLY A 1 314 ? -32.123 -7.800 38.590 1.00 86.38 314 GLY A CA 1
ATOM 2292 C C . GLY A 1 314 ? -31.225 -8.162 39.773 1.00 86.38 314 GLY A C 1
ATOM 2293 O O . GLY A 1 314 ? -31.040 -7.392 40.714 1.00 86.38 314 GLY A O 1
ATOM 2294 N N . ASN A 1 315 ? -30.680 -9.378 39.744 1.00 85.88 315 ASN A N 1
ATOM 2295 C CA . ASN A 1 315 ? -29.852 -9.892 40.833 1.00 85.88 315 ASN A CA 1
ATOM 2296 C C . ASN A 1 315 ? -28.402 -9.410 40.696 1.00 85.88 315 ASN A C 1
ATOM 2298 O O . ASN A 1 315 ? -27.726 -9.745 39.723 1.00 85.88 315 ASN A O 1
ATOM 2302 N N . LEU A 1 316 ? -27.887 -8.721 41.715 1.00 87.31 316 LEU A N 1
ATOM 2303 C CA . LEU A 1 316 ? -26.459 -8.434 41.854 1.00 87.31 316 LEU A CA 1
ATOM 2304 C C . LEU A 1 316 ? -25.795 -9.508 42.728 1.00 87.31 316 LEU A C 1
ATOM 2306 O O . LEU A 1 316 ? -25.974 -9.526 43.944 1.00 87.31 316 LEU A O 1
ATOM 2310 N N . ASN A 1 317 ? -25.021 -10.406 42.114 1.00 85.44 317 ASN A N 1
ATOM 2311 C CA . ASN A 1 317 ? -24.248 -11.417 42.839 1.00 85.44 317 ASN A CA 1
ATOM 2312 C C . ASN A 1 317 ? -22.790 -10.962 43.012 1.00 85.44 317 ASN A C 1
ATOM 2314 O O . ASN A 1 317 ? -22.053 -10.850 42.033 1.00 85.44 317 ASN A O 1
ATOM 2318 N N . ILE A 1 318 ? -22.366 -10.724 44.254 1.00 87.44 318 ILE A N 1
ATOM 2319 C CA . ILE A 1 318 ? -20.995 -10.331 44.597 1.00 87.44 318 ILE A CA 1
ATOM 2320 C C . ILE A 1 318 ? -20.316 -11.533 45.252 1.00 87.44 318 ILE A C 1
ATOM 2322 O O . ILE A 1 318 ? -20.568 -11.837 46.412 1.00 87.44 318 ILE A O 1
ATOM 2326 N N . ALA A 1 319 ? -19.434 -12.212 44.515 1.00 83.50 319 ALA A N 1
ATOM 2327 C CA . ALA A 1 319 ? -18.724 -13.391 45.024 1.00 83.50 319 ALA A CA 1
ATOM 2328 C C . ALA A 1 319 ? -17.682 -13.066 46.120 1.00 83.50 319 ALA A C 1
ATOM 2330 O O . ALA A 1 319 ? -17.234 -13.966 46.826 1.00 83.50 319 ALA A O 1
ATOM 2331 N N . GLY A 1 320 ? -17.271 -11.797 46.234 1.00 83.88 320 GLY A N 1
ATOM 2332 C CA . GLY A 1 320 ? -16.320 -11.302 47.233 1.00 83.88 320 GLY A CA 1
ATOM 2333 C C . GLY A 1 320 ? -16.986 -10.451 48.318 1.00 83.88 320 GLY A C 1
ATOM 2334 O O . GLY A 1 320 ? -18.050 -10.783 48.830 1.00 83.88 320 GLY A O 1
ATOM 2335 N N . SER A 1 321 ? -16.357 -9.329 48.670 1.00 80.38 321 SER A N 1
ATOM 2336 C CA . SER A 1 321 ? -16.887 -8.362 49.634 1.00 80.38 321 SER A CA 1
ATOM 2337 C C . SER A 1 321 ? -17.446 -7.122 48.941 1.00 80.38 321 SER A C 1
ATOM 2339 O O . SER A 1 321 ? -16.812 -6.565 48.047 1.00 80.38 321 SER A O 1
ATOM 2341 N N . PHE A 1 322 ? -18.582 -6.624 49.422 1.00 81.56 322 PHE A N 1
ATOM 2342 C CA . PHE A 1 322 ? -19.010 -5.255 49.154 1.00 81.56 322 PHE A CA 1
ATOM 2343 C C . PHE A 1 322 ? -18.389 -4.325 50.203 1.00 81.56 322 PHE A C 1
ATOM 2345 O O . PHE A 1 322 ? -18.652 -4.463 51.398 1.00 81.56 322 PHE A O 1
ATOM 2352 N N . THR A 1 323 ? -17.543 -3.391 49.771 1.00 74.81 323 THR A N 1
ATOM 2353 C CA . THR A 1 323 ? -16.900 -2.400 50.644 1.00 74.81 323 THR A CA 1
ATOM 2354 C C . THR A 1 323 ? -17.168 -1.012 50.087 1.00 74.81 323 THR A C 1
ATOM 2356 O O . THR A 1 323 ? -16.703 -0.677 49.002 1.00 74.81 323 THR A O 1
ATOM 2359 N N . ALA A 1 324 ? -17.921 -0.195 50.821 1.00 73.50 324 ALA A N 1
ATOM 2360 C CA . ALA A 1 324 ? -18.104 1.207 50.469 1.00 73.50 324 ALA A CA 1
ATOM 2361 C C . ALA A 1 324 ? -16.821 1.996 50.784 1.00 73.50 324 ALA A C 1
ATOM 2363 O O . ALA A 1 324 ? -16.208 1.800 51.834 1.00 73.50 324 ALA A O 1
ATOM 2364 N N . ALA A 1 325 ? -16.414 2.886 49.871 1.00 67.25 325 ALA A N 1
ATOM 2365 C CA . ALA A 1 325 ? -15.173 3.662 49.986 1.00 67.25 325 ALA A CA 1
ATOM 2366 C C . ALA A 1 325 ? -15.151 4.585 51.218 1.00 67.25 325 ALA A C 1
ATOM 2368 O O . ALA A 1 325 ? -14.089 4.875 51.768 1.00 67.25 325 ALA A O 1
ATOM 2369 N N . THR A 1 326 ? -16.323 5.015 51.685 1.00 62.06 326 THR A N 1
ATOM 2370 C CA . THR A 1 326 ? -16.485 5.617 53.004 1.00 62.06 326 THR A CA 1
ATOM 2371 C C . THR A 1 326 ? -16.859 4.518 53.989 1.00 62.06 326 THR A C 1
ATOM 2373 O O . THR A 1 326 ? -17.825 3.792 53.770 1.00 62.06 326 THR A O 1
ATOM 2376 N N . THR A 1 327 ? -16.154 4.429 55.117 1.00 55.44 327 THR A N 1
ATOM 2377 C CA . THR A 1 327 ? -16.398 3.496 56.242 1.00 55.44 327 THR A CA 1
ATOM 2378 C C . THR A 1 327 ? -17.804 3.580 56.859 1.00 55.44 327 THR A C 1
ATOM 2380 O O . THR A 1 327 ? -18.108 2.881 57.822 1.00 55.44 327 THR A O 1
ATOM 2383 N N . ILE A 1 328 ? -18.673 4.421 56.301 1.00 57.84 328 ILE A N 1
ATOM 2384 C CA . ILE A 1 328 ? -20.071 4.603 56.648 1.00 57.84 328 ILE A CA 1
ATOM 2385 C C . ILE A 1 328 ? -20.866 4.407 55.354 1.00 57.84 328 ILE A C 1
ATOM 2387 O O . ILE A 1 328 ? -20.871 5.277 54.482 1.00 57.84 328 ILE A O 1
ATOM 2391 N N . ILE A 1 329 ? -21.556 3.274 55.229 1.00 63.06 329 ILE A N 1
ATOM 2392 C CA . ILE A 1 329 ? -22.734 3.213 54.363 1.00 63.06 329 ILE A CA 1
ATOM 2393 C C . ILE A 1 329 ? -23.771 4.087 55.070 1.00 63.06 329 ILE A C 1
ATOM 2395 O O . ILE A 1 329 ? -24.253 3.707 56.136 1.00 63.06 329 ILE A O 1
ATOM 2399 N N . ALA A 1 330 ? -24.062 5.276 54.532 1.00 65.00 330 ALA A N 1
ATOM 2400 C CA . ALA A 1 330 ? -24.971 6.231 55.178 1.00 65.00 330 ALA A CA 1
ATOM 2401 C C . ALA A 1 330 ? -26.342 5.602 55.489 1.00 65.00 330 ALA A C 1
ATOM 2403 O O . ALA A 1 330 ? -26.943 5.885 56.522 1.00 65.00 330 ALA A O 1
ATOM 2404 N N . SER A 1 331 ? -26.794 4.695 54.622 1.00 70.50 331 SER A N 1
ATOM 2405 C CA . SER A 1 331 ? -27.936 3.817 54.856 1.00 70.50 331 SER A CA 1
ATOM 2406 C C . SER A 1 331 ? -27.893 2.643 53.880 1.00 70.50 331 SER A C 1
ATOM 2408 O O . SER A 1 331 ? -27.632 2.853 52.696 1.00 70.50 331 SER A O 1
ATOM 2410 N N . LEU A 1 332 ? -28.169 1.429 54.356 1.00 76.31 332 LEU A N 1
ATOM 2411 C CA . LEU A 1 332 ? -28.497 0.280 53.515 1.00 76.31 332 LEU A CA 1
ATOM 2412 C C . LEU A 1 332 ? -29.993 0.021 53.682 1.00 76.31 332 LEU A C 1
ATOM 2414 O O . LEU A 1 332 ? -30.434 -0.345 54.769 1.00 76.31 332 LEU A O 1
ATOM 2418 N N . SER A 1 333 ? -30.765 0.237 52.622 1.00 78.44 333 SER A N 1
ATOM 2419 C CA . SER A 1 333 ? -32.177 -0.135 52.585 1.00 78.44 333 SER A CA 1
ATOM 2420 C C . SER A 1 333 ? -32.302 -1.438 51.811 1.00 78.44 333 SER A C 1
ATOM 2422 O O . SER A 1 333 ? -32.034 -1.465 50.611 1.00 78.44 333 SER A O 1
ATOM 2424 N N . VAL A 1 334 ? -32.683 -2.513 52.496 1.00 80.88 334 VAL A N 1
ATOM 2425 C CA . VAL A 1 334 ? -33.064 -3.771 51.850 1.00 80.88 334 VAL A CA 1
ATOM 2426 C C . VAL A 1 334 ? -34.560 -3.940 52.044 1.00 80.88 334 VAL A C 1
ATOM 2428 O O . VAL A 1 334 ? -35.064 -3.829 53.160 1.00 80.88 334 VAL A O 1
ATOM 2431 N N . THR A 1 335 ? -35.275 -4.161 50.947 1.00 77.94 335 THR A N 1
ATOM 2432 C CA . THR A 1 335 ? -36.718 -4.415 50.967 1.00 77.94 335 THR A CA 1
ATOM 2433 C C . THR A 1 335 ? -36.970 -5.859 50.550 1.00 77.94 335 THR A C 1
ATOM 2435 O O . THR A 1 335 ? -36.253 -6.386 49.702 1.00 77.94 335 THR A O 1
ATOM 2438 N N . GLY A 1 336 ? -37.959 -6.504 51.172 1.00 80.56 336 GLY A N 1
ATOM 2439 C CA . GLY A 1 336 ? -38.213 -7.938 51.008 1.00 80.56 336 GLY A CA 1
ATOM 2440 C C . GLY A 1 336 ? -37.404 -8.823 51.964 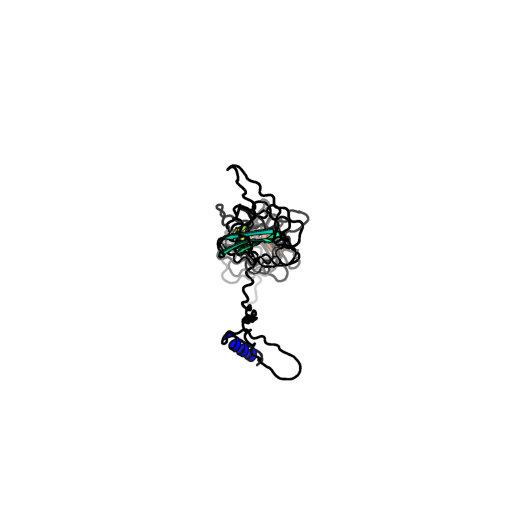1.00 80.56 336 GLY A C 1
ATOM 2441 O O . GLY A 1 336 ? -36.786 -8.344 52.918 1.00 80.56 336 GLY A O 1
ATOM 2442 N N . ASP A 1 337 ? -37.438 -10.132 51.712 1.00 78.94 337 ASP A N 1
ATOM 2443 C CA . ASP A 1 337 ? -36.770 -11.126 52.551 1.00 78.94 337 ASP A CA 1
ATOM 2444 C C . ASP A 1 337 ? -35.249 -11.038 52.380 1.00 78.94 337 ASP A C 1
ATOM 2446 O O . ASP A 1 337 ? -34.710 -11.199 51.287 1.00 78.94 337 ASP A O 1
ATOM 2450 N N . SER A 1 338 ? -34.541 -10.787 53.481 1.00 82.19 338 SER A N 1
ATOM 2451 C CA . SER A 1 338 ? -33.078 -10.722 53.512 1.00 82.19 338 SER A CA 1
ATOM 2452 C C . SER A 1 338 ? -32.532 -11.877 54.339 1.00 82.19 338 SER A C 1
ATOM 2454 O O . SER A 1 338 ? -32.868 -12.010 55.514 1.00 82.19 338 SER A O 1
ATOM 2456 N N . THR A 1 339 ? -31.665 -12.699 53.749 1.00 81.44 339 THR A N 1
ATOM 2457 C CA . THR A 1 339 ? -30.938 -13.740 54.488 1.00 81.44 339 THR A CA 1
ATOM 2458 C C . THR A 1 339 ? -29.493 -13.304 54.671 1.00 81.44 339 THR A C 1
ATOM 2460 O O . THR A 1 339 ? -28.746 -13.189 53.703 1.00 81.44 339 THR A O 1
ATOM 2463 N N . PHE A 1 340 ? -29.088 -13.080 55.918 1.00 82.25 340 PHE A N 1
ATOM 2464 C CA . PHE A 1 340 ? -27.702 -12.792 56.276 1.00 82.25 340 PHE A CA 1
ATOM 2465 C C . PHE A 1 340 ? -27.085 -14.050 56.897 1.00 82.25 340 PHE A C 1
ATOM 2467 O O . PHE A 1 340 ? -27.501 -14.482 57.969 1.00 82.25 340 PHE A O 1
ATOM 2474 N N . GLY A 1 341 ? -26.127 -14.668 56.203 1.00 80.12 341 GLY A N 1
ATOM 2475 C CA . GLY A 1 341 ? -25.393 -15.839 56.692 1.00 80.12 341 GLY A CA 1
ATOM 2476 C C . GLY A 1 341 ? -24.059 -15.468 57.350 1.00 80.12 341 GLY A C 1
ATOM 2477 O O . GLY A 1 341 ? -23.471 -14.436 57.035 1.00 80.12 341 GLY A O 1
ATOM 2478 N N . GLY A 1 342 ? -23.552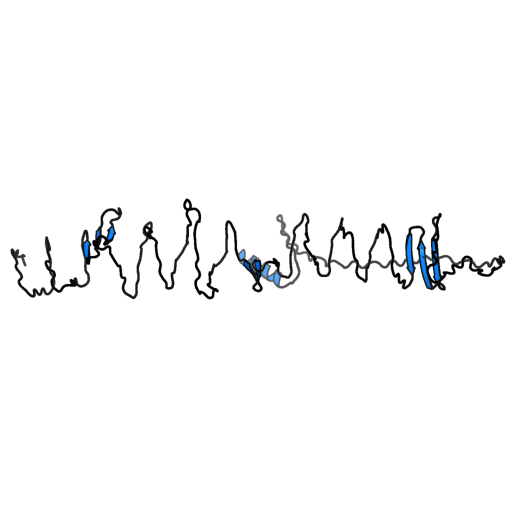 -16.335 58.232 1.00 85.19 342 GLY A N 1
ATOM 2479 C CA . GLY A 1 342 ? -22.262 -16.146 58.908 1.00 85.19 342 GLY A CA 1
ATOM 2480 C C . GLY A 1 342 ? -22.317 -15.196 60.111 1.00 85.19 342 GLY A C 1
ATOM 2481 O O . GLY A 1 342 ? -23.360 -15.021 60.737 1.00 85.19 342 GLY A O 1
ATOM 2482 N N . ASN A 1 343 ? -21.170 -14.608 60.465 1.00 83.69 343 ASN A N 1
ATOM 2483 C CA . ASN A 1 343 ? -21.069 -13.672 61.586 1.00 83.69 343 ASN A CA 1
ATOM 2484 C C . ASN A 1 343 ? -21.501 -12.268 61.147 1.00 83.69 343 ASN A C 1
ATOM 2486 O O . ASN A 1 343 ? -20.891 -11.684 60.253 1.00 83.69 343 ASN A O 1
ATOM 2490 N N . ILE A 1 344 ? -22.504 -11.704 61.819 1.00 83.75 344 ILE A N 1
ATOM 2491 C CA . ILE A 1 344 ? -22.944 -10.321 61.614 1.00 83.75 344 ILE A CA 1
ATOM 2492 C C . ILE A 1 344 ? -22.414 -9.478 62.774 1.00 83.75 344 ILE A C 1
ATOM 2494 O O . ILE A 1 344 ? -22.849 -9.640 63.913 1.00 83.75 344 ILE A O 1
ATOM 2498 N N . THR A 1 345 ? -21.492 -8.560 62.487 1.00 81.00 345 THR A N 1
ATOM 2499 C CA . THR A 1 345 ? -20.991 -7.598 63.477 1.00 81.00 345 THR A CA 1
ATOM 2500 C C . THR A 1 345 ? -21.584 -6.228 63.190 1.00 81.00 345 THR A C 1
ATOM 2502 O O . THR A 1 345 ? -21.233 -5.588 62.201 1.00 81.00 345 THR A O 1
ATOM 2505 N N . VAL A 1 346 ? -22.458 -5.754 64.075 1.00 82.56 346 VAL A N 1
ATOM 2506 C CA . VAL A 1 346 ? -22.979 -4.384 64.030 1.00 82.56 346 VAL A CA 1
ATOM 2507 C C . VAL A 1 346 ? -22.170 -3.544 65.013 1.00 82.56 346 VAL A C 1
ATOM 2509 O O . VAL A 1 346 ? -22.304 -3.697 66.221 1.00 82.56 346 VAL A O 1
ATOM 2512 N N . ALA A 1 347 ? -21.319 -2.649 64.508 1.00 77.06 347 ALA A N 1
ATOM 2513 C CA . ALA A 1 347 ? -20.468 -1.779 65.333 1.00 77.06 347 ALA A CA 1
ATOM 2514 C C . ALA A 1 347 ? -21.229 -0.594 65.983 1.00 77.06 347 ALA A C 1
ATOM 2516 O O . ALA A 1 347 ? -20.621 0.382 66.414 1.00 77.06 347 ALA A O 1
ATOM 2517 N N . GLY A 1 348 ? -22.561 -0.668 66.041 1.00 79.50 348 GLY A N 1
ATOM 2518 C CA . GLY A 1 348 ? -23.458 0.385 66.511 1.00 79.50 348 GLY A CA 1
ATOM 2519 C C . GLY A 1 348 ? -24.824 -0.177 66.911 1.00 79.50 348 GLY A C 1
ATOM 2520 O O . GLY A 1 348 ? -24.931 -1.322 67.344 1.00 79.50 348 GLY A O 1
ATOM 2521 N N . THR A 1 349 ? -25.883 0.617 66.764 1.00 79.44 349 THR A N 1
ATOM 2522 C CA . THR A 1 349 ? -27.240 0.217 67.166 1.00 79.44 349 THR A CA 1
ATOM 2523 C C . THR A 1 349 ? -27.952 -0.547 66.050 1.00 79.44 349 THR A C 1
ATOM 2525 O O . THR A 1 349 ? -28.209 0.010 64.985 1.00 79.44 349 THR A O 1
ATOM 2528 N N . ALA A 1 350 ? -28.344 -1.795 66.311 1.00 81.06 350 ALA A N 1
ATOM 2529 C CA . ALA A 1 350 ? -29.308 -2.520 65.485 1.00 81.06 350 ALA A CA 1
ATOM 2530 C C . ALA A 1 350 ? -30.727 -2.289 66.031 1.00 81.06 350 ALA A C 1
ATOM 2532 O O . ALA A 1 350 ? -30.999 -2.598 67.189 1.00 81.06 350 ALA A O 1
ATOM 2533 N N . THR A 1 351 ? -31.636 -1.758 65.209 1.00 79.44 351 THR A N 1
ATOM 2534 C CA . THR A 1 351 ? -33.062 -1.641 65.558 1.00 79.44 351 THR A CA 1
ATOM 2535 C C . THR A 1 351 ? -33.857 -2.596 64.679 1.00 79.44 351 THR A C 1
ATOM 2537 O O . THR A 1 351 ? -33.921 -2.404 63.468 1.00 79.44 351 THR A O 1
ATOM 2540 N N . VAL A 1 352 ? -34.458 -3.623 65.278 1.00 78.00 352 VAL A N 1
ATOM 2541 C CA . VAL A 1 352 ? -35.314 -4.594 64.582 1.00 78.00 352 VAL A CA 1
ATOM 2542 C C . VAL A 1 352 ? -36.756 -4.314 64.992 1.00 78.00 352 VAL A C 1
ATOM 2544 O O . VAL A 1 352 ? -37.110 -4.489 66.154 1.00 78.00 352 VAL A O 1
ATOM 2547 N N . SER A 1 353 ? -37.579 -3.827 64.062 1.00 75.88 353 SER A N 1
ATOM 2548 C CA . SER A 1 353 ? -38.964 -3.423 64.355 1.00 75.88 353 SER A CA 1
ATOM 2549 C C . SER A 1 353 ? -39.895 -4.616 64.578 1.00 75.88 353 SER A C 1
ATOM 2551 O O . SER A 1 353 ? -40.803 -4.541 65.401 1.00 75.88 353 SER A O 1
ATOM 2553 N N . THR A 1 354 ? -39.662 -5.721 63.867 1.00 73.69 354 THR A N 1
ATOM 2554 C CA . THR A 1 354 ? -40.401 -6.979 64.006 1.00 73.69 354 THR A CA 1
ATOM 2555 C C . THR A 1 354 ? -39.465 -8.149 63.715 1.00 73.69 354 THR A C 1
ATOM 2557 O O . THR A 1 354 ? -38.807 -8.181 62.679 1.00 73.69 354 THR A O 1
ATOM 2560 N N . LEU A 1 355 ? -39.377 -9.100 64.646 1.00 71.12 355 LEU A N 1
ATOM 2561 C CA . LEU A 1 355 ? -38.700 -10.377 64.439 1.00 71.12 355 LEU A CA 1
ATOM 2562 C C . LEU A 1 355 ? -39.787 -11.438 64.281 1.00 71.12 355 LEU A C 1
ATOM 2564 O O . LEU A 1 355 ? -40.464 -11.775 65.252 1.00 71.12 355 LEU A O 1
ATOM 2568 N N . ALA A 1 356 ? -39.988 -11.938 63.064 1.00 65.94 356 ALA A N 1
ATOM 2569 C CA . ALA A 1 356 ? -40.841 -13.100 62.863 1.00 65.94 356 ALA A CA 1
ATOM 2570 C C . ALA A 1 356 ? -40.128 -14.315 63.475 1.00 65.94 356 ALA A C 1
ATOM 2572 O O . ALA A 1 356 ? -39.022 -14.659 63.061 1.00 65.94 356 ALA A O 1
ATOM 2573 N N . ALA A 1 357 ? -40.722 -14.936 64.495 1.00 62.75 357 ALA A N 1
ATOM 2574 C CA . ALA A 1 357 ? -40.188 -16.166 65.065 1.00 62.75 357 ALA A CA 1
ATOM 2575 C C . ALA A 1 357 ? -40.301 -17.280 64.013 1.00 62.75 357 ALA A C 1
ATOM 2577 O O . ALA A 1 357 ? -41.390 -17.799 63.770 1.00 62.75 357 ALA A O 1
ATOM 2578 N N . GLY A 1 358 ? -39.191 -17.607 63.349 1.00 55.41 358 GLY A N 1
ATOM 2579 C CA . GLY A 1 358 ? -39.119 -18.765 62.466 1.00 55.41 358 GLY A CA 1
ATOM 2580 C C . GLY A 1 358 ? -39.328 -20.045 63.273 1.00 55.41 358 GLY A C 1
ATOM 2581 O O . GLY A 1 358 ? -38.757 -20.203 64.352 1.00 55.41 358 GLY A O 1
ATOM 2582 N N . THR A 1 359 ? -40.156 -20.953 62.761 1.00 51.22 359 THR A N 1
ATOM 2583 C CA . THR A 1 359 ? -40.233 -22.329 63.256 1.00 51.22 359 THR A CA 1
ATOM 2584 C C . THR A 1 359 ? -38.874 -22.987 63.036 1.00 51.22 359 THR A C 1
ATOM 2586 O O . THR A 1 359 ? -38.463 -23.160 61.889 1.00 51.22 359 THR A O 1
ATOM 2589 N N . THR A 1 360 ? -38.179 -23.282 64.132 1.00 43.81 360 THR A N 1
ATOM 2590 C CA . THR A 1 360 ? -36.950 -24.088 64.175 1.00 43.81 360 THR A CA 1
ATOM 2591 C C . THR A 1 360 ? -37.213 -25.518 63.747 1.00 43.81 360 THR A C 1
ATOM 2593 O O . THR A 1 360 ? -38.249 -26.054 64.206 1.00 43.81 360 THR A O 1
#